Protein AF-A0A8K0N652-F1 (afdb_monomer)

Mean predicted aligned error: 14.89 Å

Nearest PDB structures (foldseek):
  7bpu-assembly2_B  TM=5.240E-01  e=3.443E-02  Methanocaldococcus jannaschii DSM 2661

Foldseek 3Di:
DVVVVVVVVVVVVVVVVLVCLLLVCVVCPVVLCVLVVVLCVVDPDPVVPDPVSVVVSCLRNLLSSLVSSLVSLVVCLVCLVLCLVLPCPHCSVVVVDDSVNSVVSNVVSVVSNVVSCVVVVPPDPVNCPPPVVVPPPDPDDDDPDPPCPPDPVSVVVVVVVVVVVVLVVVLCVLCVCLSSQVSCVVVVNDDPCVPPPVVVSVVVSVVSVVLVVLVVVADPVDPVSVVVSVCVVCVVVDDDPVRVVVVVVLVVVQDADDVVVCVVVVNPDGGDPSHDDPPPPPPPD

Secondary structure (DSSP, 8-state):
-HHHHHHHHHHHHHHHHHHHHHH-GGGTHHHHHHHHHHHTTT--SGGG--HHHHHHHHHHHHHHHHHHHHHHHHHHHH-HHHHHHH-TTSTTTTTSS-HHHHHHHHHHHHHHHHHHHHHHT---TTT-TTTTTTGGG-TTS--S-------HHHHHHHHHHHHHHHHHHHHHHHHTTSTTHHHHHHTT---HHHHH-HHHHHHHHHHHHHHHHHHHT--TT-HHHHHHHHHHHHGGGS--HHHHHHHHHHHHH-PPPPHHHHHHTTT---S-TT---TTSS----

Structure (mmCIF, N/CA/C/O backbone):
data_AF-A0A8K0N652-F1
#
_entry.id   AF-A0A8K0N652-F1
#
loop_
_atom_site.group_PDB
_atom_site.id
_atom_site.type_symbol
_atom_site.label_atom_id
_atom_site.label_alt_id
_atom_site.label_comp_id
_atom_site.label_asym_id
_atom_site.label_entity_id
_atom_site.label_seq_id
_atom_site.pdbx_PDB_ins_code
_atom_site.Cartn_x
_atom_site.Cartn_y
_atom_site.Cartn_z
_atom_site.occupancy
_atom_site.B_iso_or_equiv
_atom_site.auth_seq_id
_atom_site.auth_comp_id
_atom_site.auth_asym_id
_atom_site.auth_atom_id
_atom_site.pdbx_PDB_model_num
ATOM 1 N N . MET A 1 1 ? 10.035 9.246 44.665 1.00 53.53 1 MET A N 1
ATOM 2 C CA . MET A 1 1 ? 10.242 9.833 43.320 1.00 53.53 1 MET A CA 1
ATOM 3 C C . MET A 1 1 ? 10.461 8.771 42.237 1.00 53.53 1 MET A C 1
ATOM 5 O O . MET A 1 1 ? 9.805 8.882 41.214 1.00 53.53 1 MET A O 1
ATOM 9 N N . ALA A 1 2 ? 11.245 7.704 42.468 1.00 54.53 2 ALA A N 1
ATOM 10 C CA . ALA A 1 2 ? 11.450 6.620 41.485 1.00 54.53 2 ALA A CA 1
ATOM 11 C C . ALA A 1 2 ? 10.152 5.919 41.001 1.00 54.53 2 ALA A C 1
ATOM 13 O O . ALA A 1 2 ? 9.966 5.701 39.809 1.00 54.53 2 ALA A O 1
ATOM 14 N N . ASN A 1 3 ? 9.196 5.674 41.906 1.00 60.44 3 ASN A N 1
ATOM 15 C CA . ASN A 1 3 ? 7.945 4.967 41.583 1.00 60.44 3 ASN A CA 1
ATOM 16 C C . ASN A 1 3 ? 6.953 5.801 40.729 1.00 60.44 3 ASN A C 1
ATOM 18 O O . ASN A 1 3 ? 6.110 5.261 40.022 1.00 60.44 3 ASN A O 1
ATOM 22 N N . GLN A 1 4 ? 7.057 7.139 40.764 1.00 63.66 4 GLN A N 1
ATOM 23 C CA . GLN A 1 4 ? 6.248 8.031 39.914 1.00 63.66 4 GLN A CA 1
ATOM 24 C C . GLN A 1 4 ? 6.851 8.188 38.513 1.00 63.66 4 GLN A C 1
ATOM 26 O O . GLN A 1 4 ? 6.110 8.248 37.533 1.00 63.66 4 GLN A O 1
ATOM 31 N N . SER A 1 5 ? 8.185 8.218 38.403 1.00 64.88 5 SER A N 1
ATOM 32 C CA . SER A 1 5 ? 8.863 8.245 37.103 1.00 64.88 5 SER A CA 1
ATOM 33 C C . SER A 1 5 ? 8.647 6.953 36.317 1.00 64.88 5 SER A C 1
ATOM 35 O O . SER A 1 5 ? 8.402 7.022 35.117 1.00 64.88 5 SER A O 1
ATOM 37 N N . GLU A 1 6 ? 8.658 5.788 36.972 1.00 71.25 6 GLU A N 1
ATOM 38 C CA . GLU A 1 6 ? 8.380 4.502 36.311 1.00 71.25 6 GLU A CA 1
ATOM 39 C C . GLU A 1 6 ? 6.951 4.438 35.748 1.00 71.25 6 GLU A C 1
ATOM 41 O O . GLU A 1 6 ? 6.751 4.022 34.605 1.00 71.25 6 GLU A O 1
ATOM 46 N N . GLY A 1 7 ? 5.964 4.955 36.490 1.00 85.31 7 GLY A N 1
ATOM 47 C CA . GLY A 1 7 ? 4.584 5.077 36.010 1.00 85.31 7 GLY A CA 1
ATOM 48 C C . GLY A 1 7 ? 4.431 6.027 34.815 1.00 85.31 7 GLY A C 1
ATOM 49 O O . GLY A 1 7 ? 3.680 5.731 33.881 1.00 85.31 7 GLY A O 1
ATOM 50 N N . LEU A 1 8 ? 5.171 7.142 34.798 1.00 87.50 8 LEU A N 1
ATOM 51 C CA . LEU A 1 8 ? 5.167 8.091 33.680 1.00 87.50 8 LEU A CA 1
ATOM 52 C C . LEU A 1 8 ? 5.765 7.473 32.409 1.00 87.50 8 LEU A C 1
ATOM 54 O O . LEU A 1 8 ? 5.153 7.558 31.343 1.00 87.50 8 LEU A O 1
ATOM 58 N N . TRP A 1 9 ? 6.929 6.825 32.509 1.00 90.00 9 TRP A N 1
ATOM 59 C CA . TRP A 1 9 ? 7.579 6.188 31.360 1.00 90.00 9 TRP A CA 1
ATOM 60 C C . TRP A 1 9 ? 6.726 5.068 30.767 1.00 90.00 9 TRP A C 1
ATOM 62 O O . TRP A 1 9 ? 6.598 4.983 29.545 1.00 90.00 9 TRP A O 1
ATOM 72 N N . ALA A 1 10 ? 6.071 4.268 31.610 1.00 89.81 10 ALA A N 1
ATOM 73 C CA . ALA A 1 10 ? 5.133 3.245 31.157 1.00 89.81 10 ALA A CA 1
ATOM 74 C C . ALA A 1 10 ? 3.935 3.852 30.401 1.00 89.81 10 ALA A C 1
ATOM 76 O O . ALA A 1 10 ? 3.538 3.348 29.346 1.00 89.81 10 ALA A O 1
ATOM 77 N N . ALA A 1 11 ? 3.383 4.966 30.892 1.00 88.44 11 ALA A N 1
ATOM 78 C CA . ALA A 1 11 ? 2.287 5.665 30.224 1.00 88.44 11 ALA A CA 1
ATOM 79 C C . ALA A 1 11 ? 2.710 6.248 28.865 1.00 88.44 11 ALA A C 1
ATOM 81 O O . ALA A 1 11 ? 1.983 6.101 27.878 1.00 88.44 11 ALA A O 1
ATOM 82 N N . VAL A 1 12 ? 3.897 6.860 28.790 1.00 90.94 12 VAL A N 1
ATOM 83 C CA . VAL A 1 12 ? 4.462 7.397 27.542 1.00 90.94 12 VAL A CA 1
ATOM 84 C C . VAL A 1 12 ? 4.715 6.274 26.538 1.00 90.94 12 VAL A C 1
ATOM 86 O O . VAL A 1 12 ? 4.258 6.368 25.400 1.00 90.94 12 VAL A O 1
ATOM 89 N N . ALA A 1 13 ? 5.362 5.184 26.955 1.00 92.81 13 ALA A N 1
ATOM 90 C CA . ALA A 1 13 ? 5.632 4.032 26.097 1.00 92.81 13 ALA A CA 1
ATOM 91 C C . ALA A 1 13 ? 4.341 3.442 25.511 1.00 92.81 13 ALA A C 1
ATOM 93 O O . ALA A 1 13 ? 4.272 3.187 24.310 1.00 92.81 13 ALA A O 1
ATOM 94 N N . LYS A 1 14 ? 3.280 3.319 26.320 1.00 92.75 14 LYS A N 1
ATOM 95 C CA . LYS A 1 14 ? 1.966 2.853 25.851 1.00 92.75 14 LYS A CA 1
ATOM 96 C C . LYS A 1 14 ? 1.359 3.782 24.795 1.00 92.75 14 LYS A C 1
ATOM 98 O O . LYS A 1 14 ? 0.792 3.311 23.812 1.00 92.75 14 LYS A O 1
ATOM 103 N N . LYS A 1 15 ? 1.469 5.103 24.972 1.00 92.19 15 LYS A N 1
ATOM 104 C CA . LYS A 1 15 ? 0.971 6.080 23.986 1.00 92.19 15 LYS A CA 1
ATOM 105 C C . LYS A 1 15 ? 1.785 6.059 22.692 1.00 92.19 15 LYS A C 1
ATOM 107 O O . LYS A 1 15 ? 1.195 6.162 21.619 1.00 92.19 15 LYS A O 1
ATOM 112 N N . LEU A 1 16 ? 3.103 5.884 22.784 1.00 93.81 16 LEU A N 1
ATOM 113 C CA . LEU A 1 16 ? 3.979 5.738 21.620 1.00 93.81 16 LEU A CA 1
ATOM 114 C C . LEU A 1 16 ? 3.694 4.447 20.849 1.00 93.81 16 LEU A C 1
ATOM 116 O O . LEU A 1 16 ? 3.617 4.488 19.625 1.00 93.81 16 LEU A O 1
ATOM 120 N N . ASP A 1 17 ? 3.465 3.331 21.540 1.00 95.06 17 ASP A N 1
ATOM 121 C CA . ASP A 1 17 ? 3.058 2.071 20.910 1.00 95.06 17 ASP A CA 1
ATOM 122 C C . ASP A 1 17 ? 1.702 2.200 20.199 1.00 95.06 17 ASP A C 1
ATOM 124 O O . ASP A 1 17 ? 1.555 1.803 19.040 1.00 95.06 17 ASP A O 1
ATOM 128 N N . ALA A 1 18 ? 0.719 2.833 20.846 1.00 94.50 18 ALA A N 1
ATOM 129 C CA . ALA A 1 18 ? -0.560 3.120 20.208 1.00 94.50 18 ALA A CA 1
ATOM 130 C C . ALA A 1 18 ? -0.370 4.004 18.963 1.00 94.50 18 ALA A C 1
ATOM 132 O O . ALA A 1 18 ? -0.910 3.702 17.903 1.00 94.50 18 ALA A O 1
ATOM 133 N N . PHE A 1 19 ? 0.467 5.042 19.025 1.00 96.06 19 PHE A N 1
ATOM 134 C CA . PHE A 1 19 ? 0.772 5.872 17.857 1.00 96.06 19 PHE A CA 1
ATOM 135 C C . PHE A 1 19 ? 1.511 5.103 16.746 1.00 96.06 19 PHE A C 1
ATOM 137 O O . PHE A 1 19 ? 1.226 5.282 15.559 1.00 96.06 19 PHE A O 1
ATOM 144 N N . TYR A 1 20 ? 2.417 4.193 17.102 1.00 95.44 20 TYR A N 1
ATOM 145 C CA . TYR A 1 20 ? 3.085 3.298 16.159 1.00 95.44 20 TYR A CA 1
ATOM 146 C C . TYR A 1 20 ? 2.072 2.397 15.437 1.00 95.44 20 TYR A C 1
ATOM 148 O O . TYR A 1 20 ? 2.092 2.284 14.211 1.00 95.44 20 TYR A O 1
ATOM 156 N N . ARG A 1 21 ? 1.115 1.810 16.166 1.00 94.81 21 ARG A N 1
ATOM 157 C CA . ARG A 1 21 ? 0.029 1.016 15.567 1.00 94.81 21 ARG A CA 1
ATOM 158 C C . ARG A 1 21 ? -0.899 1.867 14.701 1.00 94.81 21 ARG A C 1
ATOM 160 O O . ARG A 1 21 ? -1.275 1.423 13.617 1.00 94.81 21 ARG A O 1
ATOM 167 N N . PHE A 1 22 ? -1.220 3.085 15.139 1.00 95.25 22 PHE A N 1
ATOM 168 C CA . PHE A 1 22 ? -2.034 4.042 14.385 1.00 95.25 22 PHE A CA 1
ATOM 169 C C . PHE A 1 22 ? -1.382 4.422 13.051 1.00 95.25 22 PHE A C 1
ATOM 171 O O . PHE A 1 22 ? -2.051 4.412 12.022 1.00 95.25 22 PHE A O 1
ATOM 178 N N . SER A 1 23 ? -0.080 4.720 13.058 1.00 92.88 23 SER A N 1
ATOM 179 C CA . SER A 1 23 ? 0.668 5.181 11.879 1.00 92.88 23 SER A CA 1
ATOM 180 C C . SER A 1 23 ? 0.985 4.079 10.863 1.00 92.88 23 SER A C 1
ATOM 182 O O . SER A 1 23 ? 1.404 4.394 9.750 1.00 92.88 23 SER A O 1
ATOM 184 N N . ARG A 1 24 ? 0.769 2.800 11.216 1.00 90.06 24 ARG A N 1
ATOM 185 C CA . ARG A 1 24 ? 0.968 1.621 10.350 1.00 90.06 24 ARG A CA 1
ATOM 186 C C . ARG A 1 24 ? 2.285 1.694 9.551 1.00 90.06 24 ARG A C 1
ATOM 188 O O . AR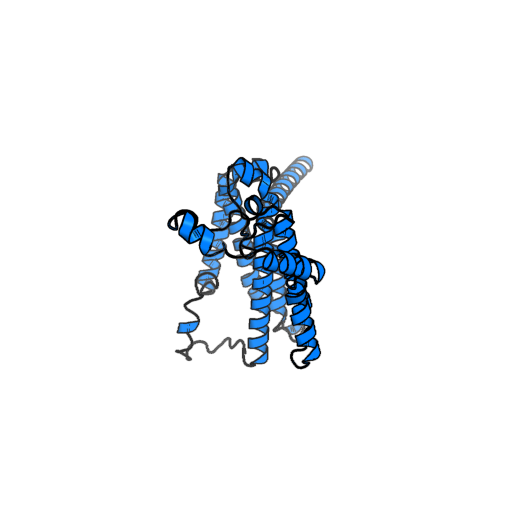G A 1 24 ? 2.260 1.609 8.332 1.00 90.06 24 ARG A O 1
ATOM 195 N N . PRO A 1 25 ? 3.461 1.800 10.188 1.00 88.25 25 PRO A N 1
ATOM 196 C CA . PRO A 1 25 ? 4.712 2.159 9.511 1.00 88.25 25 PRO A CA 1
ATOM 197 C C . PRO A 1 25 ? 5.100 1.241 8.345 1.00 88.25 25 PRO A C 1
ATOM 199 O O . PRO A 1 25 ? 5.727 1.697 7.394 1.00 88.25 25 PRO A O 1
ATOM 202 N N . HIS A 1 26 ? 4.672 -0.024 8.352 1.00 83.06 26 HIS A N 1
ATOM 203 C CA . HIS A 1 26 ? 4.856 -0.941 7.224 1.00 83.06 26 HIS A CA 1
ATOM 204 C C . HIS A 1 26 ? 4.314 -0.402 5.885 1.00 83.06 26 HIS A C 1
ATOM 206 O O . HIS A 1 26 ? 4.837 -0.776 4.837 1.00 83.06 26 HIS A O 1
ATOM 212 N N . THR A 1 27 ? 3.328 0.503 5.897 1.00 81.88 27 THR A N 1
ATOM 213 C CA . THR A 1 27 ? 2.774 1.132 4.687 1.00 81.88 27 THR A CA 1
ATOM 214 C C . THR A 1 27 ? 3.665 2.238 4.113 1.00 81.88 27 THR A C 1
ATOM 216 O O . THR A 1 27 ? 3.543 2.543 2.930 1.00 81.88 27 THR A O 1
ATOM 219 N N . VAL A 1 28 ? 4.591 2.809 4.896 1.00 82.69 28 VAL A N 1
ATOM 220 C CA . VAL A 1 28 ? 5.485 3.905 4.463 1.00 82.69 28 VAL A CA 1
ATOM 221 C C . VAL A 1 28 ? 6.940 3.475 4.253 1.00 82.69 28 VAL A C 1
ATOM 223 O O . VAL A 1 28 ? 7.709 4.219 3.648 1.00 82.69 28 VAL A O 1
ATOM 226 N N . ILE A 1 29 ? 7.328 2.262 4.672 1.00 80.44 29 ILE A N 1
ATOM 227 C CA . ILE A 1 29 ? 8.703 1.741 4.513 1.00 80.44 29 ILE A CA 1
ATOM 228 C C . ILE A 1 29 ? 9.188 1.858 3.062 1.00 80.44 29 ILE A C 1
ATOM 230 O O . ILE A 1 29 ? 10.290 2.348 2.823 1.00 80.44 29 ILE A O 1
ATOM 234 N N . GLY A 1 30 ? 8.363 1.460 2.086 1.00 72.75 30 GLY A N 1
ATOM 235 C CA . GLY A 1 30 ? 8.727 1.538 0.667 1.00 72.75 30 GLY A CA 1
ATOM 236 C C . GLY A 1 30 ? 9.002 2.971 0.203 1.00 72.75 30 GLY A C 1
ATOM 237 O O . GLY A 1 30 ? 9.957 3.210 -0.533 1.00 72.75 30 GLY A O 1
ATOM 238 N N . THR A 1 31 ? 8.214 3.932 0.687 1.00 76.81 31 THR A N 1
ATOM 239 C CA . THR A 1 31 ? 8.398 5.358 0.400 1.00 76.81 31 THR A CA 1
ATOM 240 C C . THR A 1 31 ? 9.680 5.893 1.033 1.00 76.81 31 THR A C 1
ATOM 242 O O . THR A 1 31 ? 10.439 6.578 0.356 1.00 76.81 31 THR A O 1
ATOM 245 N N . ILE A 1 32 ? 9.969 5.543 2.291 1.00 81.19 32 ILE A N 1
ATOM 246 C CA . ILE A 1 32 ? 11.203 5.957 2.981 1.00 81.19 32 ILE A CA 1
ATOM 247 C C . ILE A 1 32 ? 12.431 5.415 2.246 1.00 81.19 32 ILE A C 1
ATOM 249 O O . ILE A 1 32 ? 13.332 6.184 1.919 1.00 81.19 32 ILE A O 1
ATOM 253 N N . ILE A 1 33 ? 12.444 4.117 1.926 1.00 77.00 33 ILE A N 1
ATOM 254 C CA . ILE A 1 33 ? 13.534 3.490 1.163 1.00 77.00 33 ILE A CA 1
ATOM 255 C C . ILE A 1 33 ? 13.678 4.162 -0.204 1.00 77.00 33 ILE A C 1
ATOM 257 O O . ILE A 1 33 ? 14.794 4.453 -0.622 1.00 77.00 33 ILE A O 1
ATOM 261 N N . GLY A 1 34 ? 12.567 4.445 -0.888 1.00 71.31 34 GLY A N 1
ATOM 262 C CA . GLY A 1 34 ? 12.571 5.125 -2.180 1.00 71.31 34 GLY A CA 1
ATOM 263 C C . GLY A 1 34 ? 13.171 6.529 -2.109 1.00 71.31 34 GLY A C 1
ATOM 264 O O . GLY A 1 34 ? 14.057 6.847 -2.897 1.00 71.31 34 GLY A O 1
ATOM 265 N N . ILE A 1 35 ? 12.741 7.348 -1.147 1.00 76.00 35 ILE A N 1
ATOM 266 C CA . ILE A 1 35 ? 13.247 8.715 -0.957 1.00 76.00 35 ILE A CA 1
ATOM 267 C C . ILE A 1 35 ? 14.739 8.696 -0.621 1.00 76.00 35 ILE A C 1
ATOM 269 O O . ILE A 1 35 ? 15.504 9.409 -1.263 1.00 76.00 35 ILE A O 1
ATOM 273 N N . VAL A 1 36 ? 15.162 7.852 0.326 1.00 80.12 36 VAL A N 1
ATOM 274 C CA . VAL A 1 36 ? 16.580 7.711 0.702 1.00 80.12 36 VAL A CA 1
ATOM 275 C C . VAL A 1 36 ? 17.406 7.189 -0.476 1.00 80.12 36 VAL A C 1
ATOM 277 O O . VAL A 1 36 ? 18.495 7.680 -0.743 1.00 80.12 36 VAL A O 1
ATOM 280 N N . SER A 1 37 ? 16.892 6.221 -1.234 1.00 75.38 37 SER A N 1
ATOM 281 C CA . SER A 1 37 ? 17.597 5.690 -2.402 1.00 75.38 37 SER A CA 1
ATOM 282 C C . SER A 1 37 ? 17.769 6.744 -3.495 1.00 75.38 37 SER A C 1
ATOM 284 O O . SER A 1 37 ? 18.839 6.818 -4.095 1.00 75.38 37 SER A O 1
ATOM 286 N N . VAL A 1 38 ? 16.741 7.552 -3.764 1.00 74.00 38 VAL A N 1
ATOM 287 C CA . VAL A 1 38 ? 16.797 8.621 -4.771 1.00 74.00 38 VAL A CA 1
ATOM 288 C C . VAL A 1 38 ? 17.682 9.772 -4.301 1.00 74.00 38 VAL A C 1
ATOM 290 O O . VAL A 1 38 ? 18.423 10.325 -5.113 1.00 74.00 38 VAL A O 1
ATOM 293 N N . SER A 1 39 ? 17.667 10.111 -3.008 1.00 77.06 39 SER A N 1
ATOM 294 C CA . SER A 1 39 ? 18.516 11.179 -2.468 1.00 77.06 39 SER A CA 1
ATOM 295 C C . SER A 1 39 ? 20.003 10.858 -2.581 1.00 77.06 39 SER A C 1
ATOM 297 O O . SER A 1 39 ? 20.805 11.778 -2.678 1.00 77.06 39 SER A O 1
ATOM 299 N N . LEU A 1 40 ? 20.376 9.576 -2.623 1.00 80.44 40 LEU A N 1
ATOM 300 C CA . LEU A 1 40 ? 21.763 9.139 -2.792 1.00 80.44 40 LEU A CA 1
ATOM 301 C C . LEU A 1 40 ? 22.270 9.214 -4.244 1.00 80.44 40 LEU A C 1
ATOM 303 O O . LEU A 1 40 ? 23.477 9.190 -4.451 1.00 80.44 40 LEU A O 1
ATOM 307 N N . LEU A 1 41 ? 21.399 9.333 -5.254 1.00 74.69 41 LEU A N 1
ATOM 308 C CA . LEU A 1 41 ? 21.812 9.394 -6.668 1.00 74.69 41 LEU A CA 1
ATOM 309 C C . LEU A 1 41 ? 22.782 10.541 -7.022 1.00 74.69 41 LEU A C 1
ATOM 311 O O . LEU A 1 41 ? 23.688 10.300 -7.820 1.00 74.69 41 LEU A O 1
ATOM 315 N N . PRO A 1 42 ? 22.615 11.779 -6.511 1.00 76.50 42 PRO A N 1
ATOM 316 C CA . PRO A 1 42 ? 23.558 12.864 -6.779 1.00 76.50 42 PRO A CA 1
ATOM 317 C C . PRO A 1 42 ? 24.844 12.810 -5.937 1.00 76.50 42 PRO A C 1
ATOM 319 O O . PRO A 1 42 ? 25.737 13.607 -6.208 1.00 76.50 42 PRO A O 1
ATOM 322 N N . VAL A 1 43 ? 24.949 11.923 -4.938 1.00 80.62 43 VAL A N 1
ATOM 323 C CA . VAL A 1 43 ? 26.115 11.832 -4.040 1.00 80.62 43 VAL A CA 1
ATOM 324 C C . VAL A 1 43 ? 27.297 11.221 -4.793 1.00 80.62 43 VAL A C 1
ATOM 326 O O . VAL A 1 43 ? 27.228 10.084 -5.257 1.00 80.62 43 VAL A O 1
ATOM 329 N N . GLN A 1 44 ? 28.389 11.971 -4.911 1.00 83.62 44 GLN A N 1
ATOM 330 C CA . GLN A 1 44 ? 29.625 11.551 -5.581 1.00 83.62 44 GLN A CA 1
ATOM 331 C C . GLN A 1 44 ? 30.758 11.302 -4.585 1.00 83.62 44 GLN A C 1
ATOM 333 O O . GLN A 1 44 ? 31.657 10.505 -4.852 1.00 83.62 44 GLN A O 1
ATOM 338 N N . SER A 1 45 ? 30.720 11.963 -3.429 1.00 91.50 45 SER A N 1
ATOM 339 C CA . SER A 1 45 ? 31.732 11.852 -2.385 1.00 91.50 45 SER A CA 1
ATOM 340 C C . SER A 1 45 ? 31.128 11.991 -0.988 1.00 91.50 45 SER A C 1
ATOM 342 O O . SER A 1 45 ? 30.003 12.453 -0.811 1.00 91.50 45 SER A O 1
ATOM 344 N N . ILE A 1 46 ? 31.904 11.638 0.039 1.00 92.19 46 ILE A N 1
ATOM 345 C CA . ILE A 1 46 ? 31.482 11.798 1.440 1.00 92.19 46 ILE A CA 1
ATOM 346 C C . ILE A 1 46 ? 31.259 13.282 1.796 1.00 92.19 46 ILE A C 1
ATOM 348 O O . ILE A 1 46 ? 30.437 13.585 2.656 1.00 92.19 46 ILE A O 1
ATOM 352 N N . ALA A 1 47 ? 31.934 14.212 1.111 1.00 90.06 47 ALA A N 1
ATOM 353 C CA . ALA A 1 47 ? 31.773 15.648 1.342 1.00 90.06 47 ALA A CA 1
ATOM 354 C C . ALA A 1 47 ? 30.373 16.171 0.962 1.00 90.06 47 ALA A C 1
ATOM 356 O O . ALA A 1 47 ? 29.961 17.221 1.455 1.00 90.06 47 ALA A O 1
ATOM 357 N N . ASP A 1 48 ? 29.619 15.427 0.145 1.00 83.44 48 ASP A N 1
ATOM 358 C CA . ASP A 1 48 ? 28.258 15.798 -0.255 1.00 83.44 48 ASP A CA 1
ATOM 359 C C . ASP A 1 48 ? 27.235 15.592 0.880 1.00 83.44 48 ASP A C 1
ATOM 361 O O . ASP A 1 48 ? 26.131 16.138 0.819 1.00 83.44 48 ASP A O 1
ATOM 365 N N . PHE A 1 49 ? 27.596 14.867 1.952 1.00 91.75 49 PHE A N 1
ATOM 366 C CA . PHE A 1 49 ? 26.793 14.733 3.177 1.00 91.75 49 PHE A CA 1
ATOM 367 C C . PHE A 1 49 ? 26.874 15.991 4.050 1.00 91.75 49 PHE A C 1
ATOM 369 O O . PHE A 1 49 ? 27.334 15.978 5.192 1.00 91.75 49 PHE A O 1
ATOM 376 N N . SER A 1 50 ? 26.405 17.103 3.500 1.00 88.94 50 SER A N 1
ATOM 377 C CA . SER A 1 50 ? 26.358 18.399 4.165 1.00 88.94 50 SER A CA 1
ATOM 378 C C . SER A 1 50 ? 25.037 18.607 4.926 1.00 88.94 50 SER A C 1
ATOM 380 O O . SER A 1 50 ? 24.043 17.910 4.687 1.00 88.94 50 SER A O 1
ATOM 382 N N . PRO A 1 51 ? 24.949 19.618 5.809 1.00 91.94 51 PRO A N 1
ATOM 383 C CA . PRO A 1 51 ? 23.681 19.991 6.434 1.00 91.94 51 PRO A CA 1
ATOM 384 C C . PRO A 1 51 ? 22.567 20.299 5.421 1.00 91.94 51 PRO A C 1
ATOM 386 O O . PRO A 1 51 ? 21.396 20.043 5.699 1.00 91.94 51 PRO A O 1
ATOM 389 N N . THR A 1 52 ? 22.905 20.804 4.228 1.00 80.56 52 THR A N 1
ATOM 390 C CA . THR A 1 52 ? 21.917 21.088 3.177 1.00 80.56 52 THR A CA 1
ATOM 391 C C . THR A 1 52 ? 21.376 19.812 2.537 1.00 80.56 52 THR A C 1
ATOM 393 O O . THR A 1 52 ? 20.176 19.755 2.264 1.00 80.56 52 THR A O 1
ATOM 396 N N . TYR A 1 53 ? 22.203 18.769 2.383 1.00 85.19 53 TYR A N 1
ATOM 397 C CA . TYR A 1 53 ? 21.751 17.437 1.971 1.00 85.19 53 TYR A CA 1
ATOM 398 C C . TYR A 1 53 ? 20.721 16.876 2.956 1.00 85.19 53 TYR A C 1
ATOM 400 O O . TYR A 1 53 ? 19.604 16.539 2.558 1.00 85.19 53 TYR A O 1
ATOM 408 N N . PHE A 1 54 ? 21.054 16.834 4.251 1.00 87.00 54 PHE A N 1
ATOM 409 C CA . PHE A 1 54 ? 20.147 16.298 5.271 1.00 87.00 54 PHE A CA 1
ATOM 410 C C . PHE A 1 54 ? 18.872 17.131 5.398 1.00 87.00 54 PHE A C 1
ATOM 412 O O . PHE A 1 54 ? 17.787 16.572 5.543 1.00 87.00 54 PHE A O 1
ATOM 419 N N . MET A 1 55 ? 18.970 18.455 5.266 1.00 82.12 55 MET A N 1
ATOM 420 C CA . MET A 1 55 ? 17.803 19.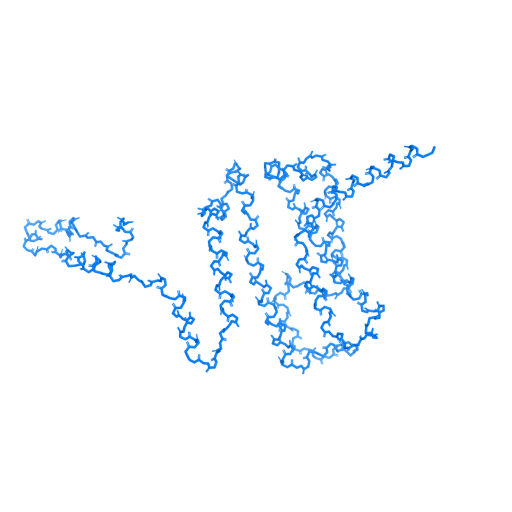331 5.218 1.00 82.12 55 MET A CA 1
ATOM 421 C C . MET A 1 55 ? 16.910 19.014 4.010 1.00 82.12 55 MET A C 1
ATOM 423 O O . MET A 1 55 ? 15.693 18.942 4.152 1.00 82.12 55 MET A O 1
ATOM 427 N N . GLY A 1 56 ? 17.491 18.789 2.829 1.00 76.69 56 GLY A N 1
ATOM 428 C CA . GLY A 1 56 ? 16.758 18.357 1.635 1.00 76.69 56 GLY A CA 1
ATOM 429 C C . GLY A 1 56 ? 16.079 16.997 1.820 1.00 76.69 56 GLY A C 1
ATOM 430 O O . GLY A 1 56 ? 14.904 16.845 1.490 1.00 76.69 56 GLY A O 1
ATOM 431 N N . LEU A 1 57 ? 16.783 16.033 2.417 1.00 80.50 57 LEU A N 1
ATOM 432 C CA . LEU A 1 57 ? 16.242 14.710 2.725 1.00 80.50 57 LEU A CA 1
ATOM 433 C C . LEU A 1 57 ? 15.073 14.788 3.720 1.00 80.50 57 LEU A C 1
ATOM 435 O O . LEU A 1 57 ? 14.028 14.182 3.487 1.00 80.50 57 LEU A O 1
ATOM 439 N N . LEU A 1 58 ? 15.205 15.572 4.793 1.00 83.81 58 LEU A N 1
ATOM 440 C CA . LEU A 1 58 ? 14.129 15.791 5.765 1.00 83.81 58 LEU A CA 1
ATOM 441 C C . LEU A 1 58 ? 12.917 16.477 5.128 1.00 83.81 58 LEU A C 1
ATOM 443 O O . LEU A 1 58 ? 11.787 16.063 5.384 1.00 83.81 58 LEU A O 1
ATOM 447 N N . LYS A 1 59 ? 13.138 17.460 4.245 1.00 77.81 59 LYS A N 1
ATOM 448 C CA . LYS A 1 59 ? 12.070 18.133 3.485 1.00 77.81 59 LYS A CA 1
ATOM 449 C C . LYS A 1 59 ? 11.271 17.181 2.594 1.00 77.81 59 LYS A C 1
ATOM 451 O O . LYS A 1 59 ? 10.111 17.462 2.331 1.00 77.81 59 LYS A O 1
ATOM 456 N N . ALA A 1 60 ? 11.854 16.065 2.154 1.00 77.12 60 ALA A N 1
ATOM 457 C CA . ALA A 1 60 ? 11.133 15.024 1.422 1.00 77.12 60 ALA A CA 1
ATOM 458 C C . ALA A 1 60 ? 10.492 13.981 2.358 1.00 77.12 60 ALA A C 1
ATOM 460 O O . ALA A 1 60 ? 9.343 13.589 2.159 1.00 77.12 60 ALA A O 1
ATOM 461 N N . LEU A 1 61 ? 11.214 13.530 3.391 1.00 82.38 61 LEU A N 1
ATOM 462 C CA . LEU A 1 61 ? 10.765 12.459 4.288 1.00 82.38 61 LEU A CA 1
ATOM 463 C C . LEU A 1 61 ? 9.615 12.879 5.206 1.00 82.38 61 LEU A C 1
ATOM 465 O O . LEU A 1 61 ? 8.662 12.118 5.362 1.00 82.38 61 LEU A O 1
ATOM 469 N N . VAL A 1 62 ? 9.691 14.064 5.815 1.00 88.00 62 VAL A N 1
ATOM 470 C CA . VAL A 1 62 ? 8.687 14.542 6.779 1.00 88.00 62 VAL A CA 1
ATOM 471 C C . VAL A 1 62 ? 7.286 14.608 6.159 1.00 88.00 62 VAL A C 1
ATOM 473 O O . VAL A 1 62 ? 6.396 13.930 6.679 1.00 88.00 62 VAL A O 1
ATOM 476 N N . PRO A 1 63 ? 7.053 15.320 5.037 1.00 82.25 63 PRO A N 1
ATOM 477 C CA . PRO A 1 63 ? 5.729 15.346 4.422 1.00 82.25 63 PRO A CA 1
ATOM 478 C C . PRO A 1 63 ? 5.301 13.972 3.900 1.00 82.25 63 PRO A C 1
ATOM 480 O O . PRO A 1 63 ? 4.125 13.646 3.996 1.00 82.25 63 PRO A O 1
ATOM 483 N N . ALA A 1 64 ? 6.219 13.122 3.425 1.00 80.62 64 ALA A N 1
ATOM 484 C CA . ALA A 1 64 ? 5.873 11.767 2.989 1.00 80.62 64 ALA A CA 1
ATOM 485 C C . ALA A 1 64 ? 5.365 10.880 4.143 1.00 80.62 64 ALA A C 1
ATOM 487 O O . ALA A 1 64 ? 4.376 10.159 3.990 1.00 80.62 64 ALA A O 1
ATOM 488 N N . VAL A 1 65 ? 6.003 10.949 5.315 1.00 88.69 65 VAL A N 1
ATOM 489 C CA . VAL A 1 65 ? 5.562 10.230 6.520 1.00 88.69 65 VAL A CA 1
ATOM 490 C C . VAL A 1 65 ? 4.254 10.811 7.056 1.00 88.69 65 VAL A C 1
ATOM 492 O O . VAL A 1 65 ? 3.340 10.051 7.378 1.00 88.69 65 VAL A O 1
ATOM 495 N N . CYS A 1 66 ? 4.117 12.139 7.095 1.00 88.94 66 CYS A N 1
ATOM 496 C CA . CYS A 1 66 ? 2.868 12.794 7.485 1.00 88.94 66 CYS A CA 1
ATOM 497 C C . CYS A 1 66 ? 1.722 12.455 6.528 1.00 88.94 66 CYS A C 1
ATOM 499 O O . CYS A 1 66 ? 0.625 12.159 6.988 1.00 88.94 66 CYS A O 1
ATOM 501 N N . MET A 1 67 ? 1.972 12.390 5.220 1.00 86.75 67 MET A N 1
ATOM 502 C CA . MET A 1 67 ? 0.971 11.970 4.241 1.00 86.75 67 MET A CA 1
ATOM 503 C C . MET A 1 67 ? 0.509 10.533 4.497 1.00 86.75 67 MET A C 1
ATOM 505 O O . MET A 1 67 ? -0.686 10.255 4.452 1.00 86.75 67 MET A O 1
ATOM 509 N N . ASN A 1 68 ? 1.424 9.621 4.844 1.00 86.69 68 ASN A N 1
ATOM 510 C CA . ASN A 1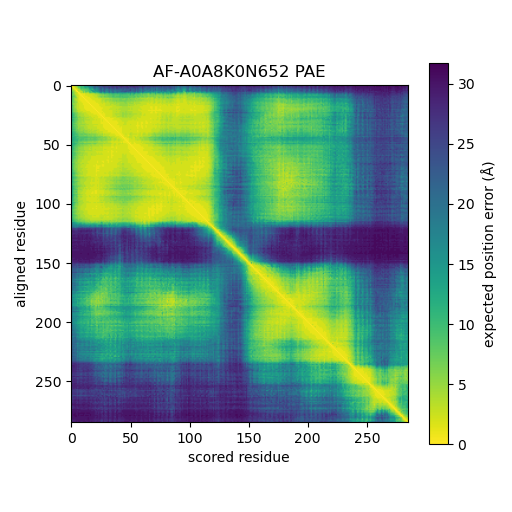 68 ? 1.035 8.273 5.251 1.00 86.69 68 ASN A CA 1
ATOM 511 C C . ASN A 1 68 ? 0.139 8.295 6.496 1.00 86.69 68 ASN A C 1
ATOM 513 O O . ASN A 1 68 ? -0.920 7.679 6.474 1.00 86.69 68 ASN A O 1
ATOM 517 N N . ILE A 1 69 ? 0.531 9.025 7.549 1.00 91.62 69 ILE A N 1
ATOM 518 C CA . ILE A 1 69 ? -0.259 9.158 8.788 1.00 91.62 69 ILE A CA 1
ATOM 519 C C . ILE A 1 69 ? -1.651 9.733 8.492 1.00 91.62 69 ILE A C 1
ATOM 521 O O . ILE A 1 69 ? -2.641 9.232 9.020 1.00 91.62 69 ILE A O 1
ATOM 525 N N . TYR A 1 70 ? -1.736 10.738 7.620 1.00 86.81 70 TYR A N 1
ATOM 526 C CA . TYR A 1 70 ? -2.993 11.323 7.163 1.00 86.81 70 TYR A CA 1
ATOM 527 C C . TYR A 1 70 ? -3.881 10.283 6.469 1.00 86.81 70 TYR A C 1
ATOM 529 O O . TYR A 1 70 ? -5.025 10.096 6.876 1.00 86.81 70 TYR A O 1
ATOM 537 N N . VAL A 1 71 ? -3.353 9.556 5.479 1.00 82.62 71 VAL A N 1
ATOM 538 C CA . VAL A 1 71 ? -4.116 8.556 4.712 1.00 82.62 71 VAL A CA 1
ATOM 539 C C . VAL A 1 71 ? -4.575 7.397 5.598 1.00 82.62 71 VAL A C 1
ATOM 541 O O . VAL A 1 71 ? -5.758 7.059 5.602 1.00 82.62 71 VAL A O 1
ATOM 544 N N . VAL A 1 72 ? -3.672 6.787 6.374 1.00 86.06 72 VAL A N 1
ATOM 545 C CA . VAL A 1 72 ? -4.027 5.640 7.233 1.00 86.06 72 VAL A CA 1
ATOM 546 C C . VAL A 1 72 ? -4.899 6.053 8.415 1.00 86.06 72 VAL A C 1
ATOM 548 O O . VAL A 1 72 ? -5.705 5.252 8.890 1.00 86.06 72 VAL A O 1
ATOM 551 N N . GLY A 1 73 ? -4.742 7.285 8.900 1.00 87.56 73 GLY A N 1
ATOM 552 C CA . GLY A 1 73 ? -5.556 7.847 9.966 1.00 87.56 73 GLY A CA 1
ATOM 553 C C . GLY A 1 73 ? -6.969 8.169 9.490 1.00 87.56 73 GLY A C 1
ATOM 554 O O . GLY A 1 73 ? -7.920 7.764 10.151 1.00 87.56 73 GLY A O 1
ATOM 555 N N . LEU A 1 74 ? -7.124 8.802 8.320 1.00 81.62 74 LEU A N 1
ATOM 556 C CA . LEU A 1 74 ? -8.437 9.000 7.696 1.00 81.62 74 LEU A CA 1
ATOM 557 C C . LEU A 1 74 ? -9.147 7.672 7.470 1.00 81.62 74 LEU A C 1
ATOM 559 O O . LEU A 1 74 ? -10.312 7.547 7.831 1.00 81.62 74 LEU A O 1
ATOM 563 N N . ASN A 1 75 ? -8.438 6.675 6.935 1.00 84.56 75 ASN A N 1
ATOM 564 C CA . ASN A 1 75 ? -9.011 5.350 6.729 1.00 84.56 75 ASN A CA 1
ATOM 565 C C . ASN A 1 75 ? -9.572 4.782 8.039 1.00 84.56 75 ASN A C 1
ATOM 567 O O . ASN A 1 75 ? -10.715 4.356 8.089 1.00 84.56 75 ASN A O 1
ATOM 571 N N . GLN A 1 76 ? -8.800 4.839 9.129 1.00 90.62 76 GLN A N 1
ATOM 572 C CA . GLN A 1 76 ? -9.264 4.348 10.430 1.00 90.62 76 GLN A CA 1
ATOM 573 C C . GLN A 1 76 ? -10.427 5.161 11.016 1.00 90.62 76 GLN A C 1
ATOM 575 O O . GLN A 1 76 ? -11.226 4.592 11.750 1.00 90.62 76 GLN A O 1
ATOM 580 N N . LEU A 1 77 ? -10.528 6.467 10.736 1.00 88.19 77 LEU A N 1
ATOM 581 C CA . LEU A 1 77 ? -11.641 7.300 11.210 1.00 88.19 77 LEU A CA 1
ATOM 582 C C . LEU A 1 77 ? -12.974 6.926 10.550 1.00 88.19 77 LEU A C 1
ATOM 584 O O . LEU A 1 77 ? -14.003 6.973 11.219 1.00 88.19 77 LEU A O 1
ATOM 588 N N . PHE A 1 78 ? -12.961 6.562 9.265 1.00 85.56 78 PHE A N 1
ATOM 589 C CA . PHE A 1 78 ? -14.170 6.150 8.542 1.00 85.56 78 PHE A CA 1
ATOM 590 C C . PHE A 1 78 ? -14.502 4.666 8.733 1.00 85.56 78 PHE A C 1
ATOM 592 O O . PHE A 1 78 ? -15.677 4.310 8.779 1.00 85.56 78 PHE A O 1
ATOM 599 N N . ASP A 1 79 ? -13.488 3.822 8.924 1.00 85.81 79 ASP A N 1
ATOM 600 C CA . ASP A 1 79 ? -13.647 2.368 8.983 1.00 85.81 79 ASP A CA 1
ATOM 601 C C . ASP A 1 79 ? -13.707 1.819 10.417 1.00 85.81 79 ASP A C 1
ATOM 603 O O . ASP A 1 79 ? -13.431 0.643 10.618 1.00 85.81 79 ASP A O 1
ATOM 607 N N . ILE A 1 80 ? -14.063 2.615 11.438 1.00 88.50 80 ILE A N 1
ATOM 608 C CA . ILE A 1 80 ? -14.013 2.175 12.852 1.00 88.50 80 ILE A CA 1
ATOM 609 C C . ILE A 1 80 ? -14.768 0.856 13.074 1.00 88.50 80 ILE A C 1
ATOM 611 O O . ILE A 1 80 ? -14.219 -0.075 13.661 1.00 88.50 80 ILE A O 1
ATOM 615 N N . GLU A 1 81 ? -16.014 0.750 12.602 1.00 88.12 81 GLU A N 1
ATOM 616 C CA . GLU A 1 81 ? -16.824 -0.463 12.790 1.00 88.12 81 GLU A CA 1
ATOM 617 C C . GLU A 1 81 ? -16.310 -1.655 11.962 1.00 88.12 81 GLU A C 1
ATOM 619 O O . GLU A 1 81 ? -16.404 -2.798 12.407 1.00 88.12 81 GLU A O 1
ATOM 624 N N . ILE A 1 82 ? -15.710 -1.400 10.796 1.00 82.94 82 ILE A N 1
ATOM 625 C CA . ILE A 1 82 ? -15.110 -2.432 9.936 1.00 82.94 82 ILE A CA 1
ATOM 626 C C . ILE A 1 82 ? -13.809 -2.951 10.561 1.00 82.94 82 ILE A C 1
ATOM 628 O O . ILE A 1 82 ? -13.601 -4.160 10.689 1.00 82.94 82 ILE A O 1
ATOM 632 N N . ASP A 1 83 ? -12.948 -2.047 11.024 1.00 89.19 83 ASP A N 1
ATOM 633 C CA . ASP A 1 83 ? -11.675 -2.370 11.662 1.00 89.19 83 ASP A CA 1
ATOM 634 C C . ASP A 1 83 ? -11.880 -3.051 13.029 1.00 89.19 83 ASP A C 1
ATOM 636 O O . ASP A 1 83 ? -11.010 -3.809 13.444 1.00 89.19 83 ASP A O 1
ATOM 640 N N . LYS A 1 84 ? -13.027 -2.905 13.712 1.00 91.19 84 LYS A N 1
ATOM 641 C CA . LYS A 1 84 ? -13.354 -3.752 14.883 1.00 91.19 84 LYS A CA 1
ATOM 642 C C . LYS A 1 84 ? -13.442 -5.238 14.533 1.00 91.19 84 LYS A C 1
ATOM 644 O O . LYS A 1 84 ? -13.105 -6.072 15.370 1.00 91.19 84 LYS A O 1
ATOM 649 N N . VAL A 1 85 ? -13.872 -5.567 13.316 1.00 88.94 85 VAL A N 1
ATOM 650 C CA . VAL A 1 85 ? -13.951 -6.949 12.823 1.00 88.94 85 VAL A CA 1
ATOM 651 C C . VAL A 1 85 ? -12.594 -7.391 12.273 1.00 88.94 85 VAL A C 1
ATOM 653 O O . VAL A 1 85 ? -12.052 -8.405 12.706 1.00 88.94 85 VAL A O 1
ATOM 656 N N . ASN A 1 86 ? -12.010 -6.610 11.362 1.00 86.19 86 ASN A N 1
ATOM 657 C CA . ASN A 1 86 ? -10.805 -7.014 10.626 1.00 86.19 86 ASN A CA 1
ATOM 658 C C . ASN A 1 86 ? -9.501 -6.793 11.407 1.00 86.19 86 ASN A C 1
ATOM 660 O O . ASN A 1 86 ? -8.523 -7.526 11.246 1.00 86.19 86 ASN A O 1
ATOM 664 N N . LYS A 1 87 ? -9.439 -5.733 12.218 1.00 89.88 87 LYS A N 1
ATOM 665 C CA . LYS A 1 87 ? -8.205 -5.201 12.819 1.00 89.88 87 LYS A CA 1
ATOM 666 C C . LYS A 1 87 ? -8.443 -4.695 14.259 1.00 89.88 87 LYS A C 1
ATOM 668 O O . LYS A 1 87 ? -8.058 -3.565 14.577 1.00 89.88 87 LYS A O 1
ATOM 673 N N . PRO A 1 88 ? -8.981 -5.527 15.178 1.00 92.50 88 PRO A N 1
ATOM 674 C CA . PRO A 1 88 ? -9.463 -5.086 16.496 1.00 92.50 88 PRO A CA 1
ATOM 675 C C . PRO A 1 88 ? -8.384 -4.463 17.391 1.00 92.50 88 PRO A C 1
ATOM 677 O O . PRO A 1 88 ? -8.687 -3.724 18.318 1.00 92.50 88 PRO A O 1
ATOM 680 N N . ARG A 1 89 ? -7.105 -4.744 17.115 1.00 92.00 89 ARG A N 1
ATOM 681 C CA . ARG A 1 89 ? -5.945 -4.209 17.847 1.00 92.00 89 ARG A CA 1
ATOM 682 C C . ARG A 1 89 ? -5.576 -2.762 17.496 1.00 92.00 89 ARG A C 1
ATOM 684 O O . ARG A 1 89 ? -4.599 -2.242 18.041 1.00 92.00 89 ARG A O 1
ATOM 691 N N . LEU A 1 90 ? -6.238 -2.153 16.512 1.00 93.69 90 LEU A N 1
ATOM 692 C CA . LEU A 1 90 ? -5.930 -0.786 16.104 1.00 93.69 90 LEU A CA 1
ATOM 693 C C . LEU A 1 90 ? -6.435 0.223 17.133 1.00 93.69 90 LEU A C 1
ATOM 695 O O . LEU A 1 90 ? -7.531 0.034 17.645 1.00 93.69 90 LEU A O 1
ATOM 699 N N . PRO A 1 91 ? -5.708 1.324 17.386 1.00 95.19 91 PRO A N 1
ATOM 700 C CA . PRO A 1 91 ? -6.017 2.223 18.498 1.00 95.19 91 PRO A CA 1
ATOM 701 C C . PRO A 1 91 ? -7.427 2.822 18.488 1.00 95.19 91 PRO A C 1
ATOM 703 O O . PRO A 1 91 ? -8.001 3.012 19.555 1.00 95.19 91 PRO A O 1
ATOM 706 N N . LEU A 1 92 ? -7.993 3.122 17.311 1.00 94.00 92 LEU A N 1
ATOM 707 C CA . LEU A 1 92 ? -9.369 3.628 17.204 1.00 94.00 92 LEU A CA 1
ATOM 708 C C . LEU A 1 92 ? -10.415 2.511 17.337 1.00 94.00 92 LEU A C 1
ATOM 710 O O . LEU A 1 92 ? -11.431 2.707 17.994 1.00 94.00 92 LEU A O 1
ATOM 714 N N . ALA A 1 93 ? -10.153 1.332 16.767 1.00 92.81 93 ALA A N 1
ATOM 715 C CA . ALA A 1 93 ? -11.056 0.183 16.852 1.00 92.81 93 ALA A CA 1
ATOM 716 C C . ALA A 1 93 ? -11.096 -0.427 18.267 1.00 92.81 93 ALA A C 1
ATOM 718 O O . ALA A 1 93 ? -12.163 -0.808 18.742 1.00 92.81 93 ALA A O 1
ATOM 719 N N . SER A 1 94 ? -9.950 -0.472 18.957 1.00 94.12 94 SER A N 1
ATOM 720 C CA . SER A 1 94 ? -9.816 -0.973 20.331 1.00 94.12 94 SER A CA 1
ATOM 721 C C . SER A 1 94 ? -10.310 0.013 21.394 1.00 94.12 94 SER A C 1
ATOM 723 O O . SER A 1 94 ? -10.462 -0.366 22.554 1.00 94.12 94 SER A O 1
ATOM 725 N N . GLY A 1 95 ? -10.536 1.279 21.025 1.00 93.12 95 GLY A N 1
ATOM 726 C CA . GLY A 1 95 ? -10.910 2.355 21.947 1.00 93.12 95 GLY A CA 1
ATOM 727 C C . GLY A 1 95 ? -9.748 2.934 22.764 1.00 93.12 95 GLY A C 1
ATOM 728 O O . GLY A 1 95 ? -9.972 3.756 23.651 1.00 93.12 95 GLY A O 1
ATOM 729 N N . GLU A 1 96 ? -8.499 2.549 22.485 1.00 93.69 96 GLU A N 1
ATOM 730 C CA . GLU A 1 96 ? -7.316 3.136 23.135 1.00 93.69 96 GLU A CA 1
ATOM 731 C C . GLU A 1 96 ? -7.119 4.618 22.789 1.00 93.69 96 GLU A C 1
ATOM 733 O O . GLU A 1 96 ? -6.636 5.401 23.619 1.00 93.69 96 GLU A O 1
ATOM 738 N N . PHE A 1 97 ? -7.481 4.999 21.563 1.00 95.19 97 PHE A N 1
ATOM 739 C CA . PHE A 1 97 ? -7.618 6.380 21.115 1.00 95.19 97 PHE A CA 1
ATOM 740 C C . PHE A 1 97 ? -9.097 6.734 21.000 1.00 95.19 97 PHE A C 1
ATOM 742 O O . PHE A 1 97 ? -9.895 5.971 20.461 1.00 95.19 97 PHE A O 1
ATOM 749 N N . SER A 1 98 ? -9.452 7.932 21.466 1.00 95.50 98 SER A N 1
ATOM 750 C CA . SER A 1 98 ? -10.773 8.488 21.193 1.00 95.50 98 SER A CA 1
ATOM 751 C C . SER A 1 98 ? -10.857 8.965 19.742 1.00 95.50 98 SER A C 1
ATOM 753 O O . SER A 1 98 ? -9.839 9.281 19.114 1.00 95.50 98 SER A O 1
ATOM 755 N N . LEU A 1 99 ? -12.083 9.097 19.230 1.00 92.62 99 LEU A N 1
ATOM 756 C CA . LEU A 1 99 ? -12.339 9.691 17.916 1.00 92.62 99 LEU A CA 1
ATOM 757 C C . LEU A 1 99 ? -11.680 11.076 17.786 1.00 92.62 99 LEU A C 1
ATOM 759 O O . LEU A 1 99 ? -11.036 11.370 16.782 1.00 92.62 99 LEU A O 1
ATOM 763 N N . GLY A 1 100 ? -11.768 11.895 18.841 1.00 94.88 100 GLY A N 1
ATOM 764 C CA . GLY A 1 100 ? -11.141 13.217 18.889 1.00 94.88 100 GLY A CA 1
ATOM 765 C C . GLY A 1 100 ? -9.618 13.163 18.752 1.00 94.88 100 GLY A C 1
ATOM 766 O O . GLY A 1 100 ? -9.049 13.935 17.984 1.00 94.88 100 GLY A O 1
ATOM 767 N N . THR A 1 101 ? -8.947 12.220 19.426 1.00 95.31 101 THR A N 1
ATOM 768 C CA . THR A 1 101 ? -7.494 12.025 19.270 1.00 95.31 101 THR A CA 1
ATOM 769 C C . THR A 1 101 ? -7.134 11.656 17.832 1.00 95.31 101 THR A C 1
ATOM 771 O O . THR A 1 101 ? -6.190 12.221 17.282 1.00 95.31 101 THR A O 1
ATOM 774 N N . GLY A 1 102 ? -7.898 10.758 17.203 1.00 94.00 102 GLY A N 1
ATOM 775 C CA . GLY A 1 102 ? -7.695 10.392 15.799 1.00 94.00 102 GLY A CA 1
ATOM 776 C C . GLY A 1 102 ? -7.822 11.590 14.852 1.00 94.00 102 GLY A C 1
ATOM 777 O O . GLY A 1 102 ? -6.936 11.810 14.028 1.00 94.00 102 GLY A O 1
ATOM 778 N N . ILE A 1 103 ? -8.872 12.404 15.015 1.00 94.19 103 ILE A N 1
ATOM 779 C CA . ILE A 1 103 ? -9.095 13.623 14.219 1.00 94.19 103 ILE A CA 1
ATOM 780 C C . ILE A 1 103 ? -7.924 14.597 14.375 1.00 94.19 103 ILE A C 1
ATOM 782 O O . ILE A 1 103 ? -7.398 15.083 13.376 1.00 94.19 103 ILE A O 1
ATOM 786 N N . VAL A 1 104 ? -7.469 14.846 15.607 1.00 97.06 104 VAL A N 1
ATOM 787 C CA . VAL A 1 104 ? -6.337 15.749 15.870 1.00 97.06 104 VAL A CA 1
ATOM 788 C C . VAL A 1 104 ? -5.064 15.264 15.176 1.00 97.06 104 VAL A C 1
ATOM 790 O O . VAL A 1 104 ? -4.391 16.065 14.531 1.00 97.06 104 VAL A O 1
ATOM 793 N N . LEU A 1 105 ? -4.743 13.969 15.254 1.00 95.75 105 LEU A N 1
ATOM 794 C CA . LEU A 1 105 ? -3.555 13.409 14.597 1.00 95.75 105 LEU A CA 1
ATOM 795 C C . LEU A 1 105 ? -3.621 13.540 13.069 1.00 95.75 105 LEU A C 1
ATOM 797 O O . LEU A 1 105 ? -2.627 13.904 12.440 1.00 95.75 105 LEU A O 1
ATOM 801 N N . VAL A 1 106 ? -4.787 13.277 12.475 1.00 90.19 106 VAL A N 1
ATOM 802 C CA . VAL A 1 106 ? -5.007 13.401 11.026 1.00 90.19 106 VAL A CA 1
ATOM 803 C C . VAL A 1 106 ? -4.901 14.853 10.567 1.00 90.19 106 VAL A C 1
ATOM 805 O O . VAL A 1 106 ? -4.215 15.129 9.585 1.00 90.19 106 VAL A O 1
ATOM 808 N N . LEU A 1 107 ? -5.533 15.789 11.280 1.00 92.75 107 LEU A N 1
ATOM 809 C CA . LEU A 1 107 ? -5.464 17.217 10.962 1.00 92.75 107 LEU A CA 1
ATOM 810 C C . LEU A 1 107 ? -4.044 17.764 11.130 1.00 92.75 107 LEU A C 1
ATOM 812 O O . LEU A 1 107 ? -3.571 18.494 10.263 1.00 92.75 107 LEU A O 1
ATOM 816 N N . ALA A 1 108 ? -3.336 17.376 12.193 1.00 95.06 108 ALA A N 1
ATOM 817 C CA . ALA A 1 108 ? -1.942 17.764 12.397 1.00 95.06 108 ALA A CA 1
ATOM 818 C C . ALA A 1 108 ? -1.051 17.279 11.243 1.00 95.06 108 ALA A C 1
ATOM 820 O O . ALA A 1 108 ? -0.259 18.051 10.703 1.00 95.06 108 ALA A O 1
ATOM 821 N N . ALA A 1 109 ? -1.222 16.026 10.811 1.00 89.12 109 ALA A N 1
ATOM 822 C CA . ALA A 1 109 ? -0.504 15.482 9.664 1.00 89.12 109 ALA A CA 1
ATOM 823 C C . ALA A 1 109 ? -0.849 16.220 8.355 1.00 89.12 109 ALA A C 1
ATOM 825 O O . ALA A 1 109 ? 0.056 16.545 7.587 1.00 89.12 109 ALA A O 1
ATOM 826 N N . ALA A 1 110 ? -2.126 16.547 8.131 1.00 83.75 110 ALA A N 1
ATOM 827 C CA . ALA A 1 110 ? -2.576 17.312 6.966 1.00 83.75 110 ALA A CA 1
ATOM 828 C C . ALA A 1 110 ? -1.970 18.723 6.921 1.00 83.75 110 ALA A C 1
ATOM 830 O O . ALA A 1 110 ? -1.535 19.171 5.863 1.00 83.75 110 ALA A O 1
ATOM 831 N N . ILE A 1 111 ? -1.890 19.406 8.068 1.00 89.50 111 ILE A N 1
ATOM 832 C CA . ILE A 1 111 ? -1.269 20.734 8.176 1.00 89.50 111 ILE A CA 1
ATOM 833 C C . ILE A 1 111 ? 0.211 20.662 7.803 1.00 89.50 111 ILE A C 1
ATOM 835 O O . ILE A 1 111 ? 0.674 21.492 7.025 1.00 89.50 111 ILE A O 1
ATOM 839 N N . VAL A 1 112 ? 0.956 19.670 8.301 1.00 87.94 112 VAL A N 1
ATOM 840 C CA . VAL A 1 112 ? 2.382 19.516 7.956 1.00 87.94 112 VAL A CA 1
ATOM 841 C C . VAL A 1 112 ? 2.568 19.300 6.454 1.00 87.94 112 VAL A C 1
ATOM 843 O O . VAL A 1 112 ? 3.456 19.917 5.863 1.00 87.94 112 VAL A O 1
ATOM 846 N N . VAL A 1 113 ? 1.720 18.479 5.826 1.00 79.56 113 VAL A N 1
ATOM 847 C CA . VAL A 1 113 ? 1.734 18.271 4.367 1.00 79.56 113 VAL A CA 1
ATOM 848 C C . VAL A 1 113 ? 1.453 19.585 3.635 1.00 79.56 113 VAL A C 1
ATOM 850 O O . VAL A 1 113 ? 2.264 20.008 2.818 1.00 79.56 113 VAL A O 1
ATOM 853 N N . TYR A 1 114 ? 0.375 20.282 3.993 1.00 77.19 114 TYR A N 1
ATOM 854 C CA . TYR A 1 114 ? -0.031 21.540 3.361 1.00 77.19 114 TYR A CA 1
ATOM 855 C C . TYR A 1 114 ? 1.021 22.652 3.491 1.00 77.19 114 TYR A C 1
ATOM 857 O O . TYR A 1 114 ? 1.352 23.328 2.518 1.00 77.19 114 TYR A O 1
ATOM 865 N N . VAL A 1 115 ? 1.588 22.825 4.688 1.00 79.50 115 VAL A N 1
ATOM 866 C CA . VAL A 1 115 ? 2.655 23.802 4.941 1.00 79.50 115 VAL A CA 1
ATOM 867 C C . VAL A 1 115 ? 3.894 23.456 4.121 1.00 79.50 115 VAL A C 1
ATOM 869 O O . VAL A 1 115 ? 4.490 24.352 3.525 1.00 79.50 115 VAL A O 1
ATOM 872 N N . SER A 1 116 ? 4.263 22.176 4.045 1.00 74.50 116 SER A N 1
ATOM 873 C CA . SER A 1 116 ? 5.389 21.729 3.221 1.00 74.50 116 SER A CA 1
ATOM 874 C C . SER A 1 116 ? 5.132 22.006 1.734 1.00 74.50 116 SER A C 1
ATOM 876 O O . SER A 1 116 ? 5.999 22.560 1.062 1.00 74.50 116 SER A O 1
ATOM 878 N N . ASP A 1 117 ? 3.930 21.731 1.226 1.00 61.75 117 ASP A N 1
ATOM 879 C CA . ASP A 1 117 ? 3.575 21.976 -0.178 1.00 61.75 117 ASP A CA 1
ATOM 880 C C . ASP A 1 117 ? 3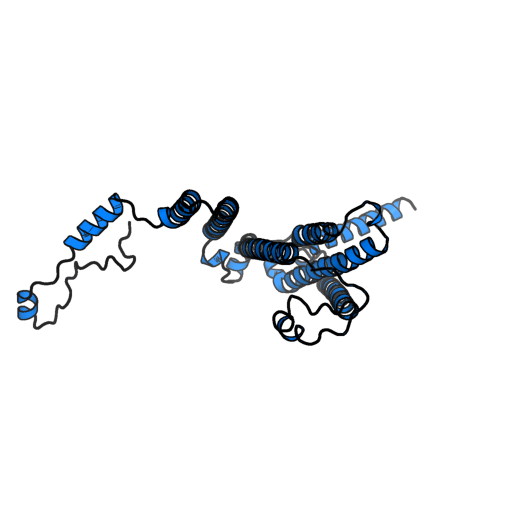.639 23.466 -0.555 1.00 61.75 117 ASP A C 1
ATOM 882 O O . ASP A 1 117 ? 4.200 23.810 -1.600 1.00 61.75 117 ASP A O 1
ATOM 886 N N . ILE A 1 118 ? 3.150 24.364 0.312 1.00 57.47 118 ILE A N 1
ATOM 887 C CA . ILE A 1 118 ? 3.243 25.821 0.104 1.00 57.47 118 ILE A CA 1
ATOM 888 C C . ILE A 1 118 ? 4.701 26.283 0.047 1.00 57.47 118 ILE A C 1
ATOM 890 O O . ILE A 1 118 ? 5.071 27.051 -0.840 1.00 57.47 118 ILE A O 1
ATOM 894 N N . HIS A 1 119 ? 5.533 25.829 0.987 1.00 49.94 119 HIS A N 1
ATOM 895 C CA . HIS A 1 119 ? 6.918 26.296 1.104 1.00 49.94 119 HIS A CA 1
ATOM 896 C C . HIS A 1 119 ? 7.818 25.791 -0.025 1.00 49.94 119 HIS A C 1
ATOM 898 O O . HIS A 1 119 ? 8.820 26.433 -0.341 1.00 49.94 119 HIS A O 1
ATOM 904 N N . PHE A 1 120 ? 7.481 24.655 -0.636 1.00 50.19 120 PHE A N 1
ATOM 905 C CA . PHE A 1 120 ? 8.314 24.032 -1.663 1.00 50.19 120 PHE A CA 1
ATOM 906 C C . PHE A 1 120 ? 7.748 24.145 -3.074 1.00 50.19 120 PHE A C 1
ATOM 908 O O . PHE A 1 120 ? 8.408 23.691 -4.007 1.00 50.19 120 PHE A O 1
ATOM 915 N N . ALA A 1 121 ? 6.567 24.756 -3.245 1.00 43.22 121 ALA A N 1
ATOM 916 C CA . ALA A 1 121 ? 5.864 24.817 -4.524 1.00 43.22 121 ALA A CA 1
ATOM 917 C C . ALA A 1 121 ? 5.881 23.452 -5.234 1.00 43.22 121 ALA A C 1
ATOM 919 O O . ALA A 1 121 ? 6.029 23.380 -6.460 1.00 43.22 121 ALA A O 1
ATOM 920 N N . PHE A 1 122 ? 5.745 22.364 -4.459 1.00 41.44 122 PHE A N 1
ATOM 921 C CA . PHE A 1 122 ? 5.412 21.068 -5.019 1.00 41.44 122 PHE A CA 1
ATOM 922 C C . PHE A 1 122 ? 4.017 21.254 -5.601 1.00 41.44 122 PHE A C 1
ATOM 924 O O . PHE A 1 122 ? 3.001 21.136 -4.924 1.00 41.44 122 PHE A O 1
ATOM 931 N N . ALA A 1 123 ? 3.964 21.606 -6.885 1.00 36.94 123 ALA A N 1
ATOM 932 C CA . ALA A 1 123 ? 2.841 21.256 -7.722 1.00 36.94 123 ALA A CA 1
ATOM 933 C C . ALA A 1 123 ? 2.704 19.743 -7.555 1.00 36.94 123 ALA A C 1
ATOM 935 O O . ALA A 1 123 ? 3.484 18.975 -8.116 1.00 36.94 123 ALA A O 1
ATOM 936 N N . SER A 1 124 ? 1.820 19.357 -6.642 1.00 37.62 124 SER A N 1
ATOM 937 C CA . SER A 1 124 ? 1.535 17.992 -6.247 1.00 37.62 124 SER A CA 1
ATOM 938 C C . SER A 1 124 ? 1.632 17.059 -7.457 1.00 37.62 124 SER A C 1
ATOM 940 O O . SER A 1 124 ? 0.906 17.269 -8.427 1.00 37.62 124 SER A O 1
ATOM 942 N N . PRO A 1 125 ? 2.454 15.996 -7.430 1.00 43.06 125 PRO A N 1
ATOM 943 C CA . PRO A 1 125 ? 2.376 14.939 -8.437 1.00 43.06 125 PRO A CA 1
ATOM 944 C C . PRO A 1 125 ? 1.020 14.207 -8.423 1.00 43.06 125 PRO A C 1
ATOM 946 O O . PRO A 1 125 ? 0.758 13.402 -9.308 1.00 43.06 125 PRO A O 1
ATOM 949 N N . PHE A 1 126 ? 0.156 14.478 -7.436 1.00 40.81 126 PHE A N 1
ATOM 950 C CA . PHE A 1 126 ? -1.179 13.895 -7.297 1.00 40.81 126 PHE A CA 1
ATOM 951 C C . PHE A 1 126 ? -2.316 14.786 -7.839 1.00 40.81 126 PHE A C 1
ATOM 953 O O . PHE A 1 126 ? -3.391 14.265 -8.113 1.00 40.81 126 PHE A O 1
ATOM 960 N N . LEU A 1 127 ? -2.087 16.088 -8.059 1.00 34.72 127 LEU A N 1
ATOM 961 C CA . LEU A 1 127 ? -3.017 17.010 -8.748 1.00 34.72 127 LEU A CA 1
ATOM 962 C C . LEU A 1 127 ? -2.427 17.624 -10.035 1.00 34.72 127 LEU A C 1
ATOM 964 O O . LEU A 1 127 ? -3.144 18.222 -10.828 1.00 34.72 127 LEU A O 1
ATOM 968 N N . GLY A 1 128 ? -1.119 17.489 -10.259 1.00 31.80 128 GLY A N 1
ATOM 969 C CA . GLY A 1 128 ? -0.340 18.190 -11.283 1.00 31.80 128 GLY A CA 1
ATOM 970 C C . GLY A 1 128 ? 0.020 17.358 -12.512 1.00 31.80 128 GLY A C 1
ATOM 971 O O . GLY A 1 128 ? 0.986 17.692 -13.195 1.00 31.80 128 GLY A O 1
ATOM 972 N N . ALA A 1 129 ? -0.732 16.298 -12.818 1.00 30.27 129 ALA A N 1
ATOM 973 C CA . ALA A 1 129 ? -0.542 15.546 -14.062 1.00 30.27 129 ALA A CA 1
ATOM 974 C C . ALA A 1 129 ? -0.850 16.384 -15.326 1.00 30.27 129 ALA A C 1
ATOM 976 O O . ALA A 1 129 ? -0.423 16.013 -16.411 1.00 30.27 129 ALA A O 1
ATOM 977 N N . GLU A 1 130 ? -1.508 17.541 -15.190 1.00 30.83 130 GLU A N 1
ATOM 978 C CA . GLU A 1 130 ? -1.898 18.406 -16.318 1.00 30.83 130 GLU A CA 1
ATOM 979 C C . GLU A 1 130 ? -1.049 19.690 -16.458 1.00 30.83 130 GLU A C 1
ATOM 981 O O . GLU A 1 130 ? -1.091 20.365 -17.481 1.00 30.83 130 GLU A O 1
ATOM 986 N N . VAL A 1 131 ? -0.220 20.042 -15.464 1.00 32.44 131 VAL A N 1
ATOM 987 C CA . VAL A 1 131 ? 0.507 21.336 -15.456 1.00 32.44 131 VAL A CA 1
ATOM 988 C C . VAL A 1 131 ? 1.968 21.209 -15.909 1.00 32.44 131 VAL A C 1
ATOM 990 O O . VAL A 1 131 ? 2.576 22.193 -16.340 1.00 32.44 131 VAL A O 1
ATOM 993 N N . VAL A 1 132 ? 2.539 19.999 -15.891 1.00 33.78 132 VAL A N 1
ATOM 994 C CA . VAL A 1 132 ? 3.915 19.757 -16.373 1.00 33.78 132 VAL A CA 1
ATOM 995 C C . VAL A 1 132 ? 4.030 19.965 -17.891 1.00 33.78 132 VAL A C 1
ATOM 997 O O . VAL A 1 132 ? 5.087 20.368 -18.374 1.00 33.78 132 VAL A O 1
ATOM 1000 N N . GLU A 1 133 ? 2.935 19.822 -18.639 1.00 34.19 133 GLU A N 1
ATOM 1001 C CA . GLU A 1 133 ? 2.920 20.059 -20.088 1.00 34.19 133 GLU A CA 1
ATOM 1002 C C . GLU A 1 133 ? 2.888 21.560 -20.453 1.00 34.19 133 GLU A C 1
ATOM 1004 O O . GLU A 1 133 ? 3.390 21.966 -21.500 1.00 34.19 133 GLU A O 1
ATOM 1009 N N . LEU A 1 134 ? 2.423 22.428 -19.544 1.00 28.22 134 LEU A N 1
ATOM 1010 C CA . LEU A 1 134 ? 2.312 23.874 -19.787 1.00 28.22 134 LEU A CA 1
ATOM 1011 C C . LEU A 1 134 ? 3.555 24.691 -19.386 1.00 28.22 134 LEU A C 1
ATOM 1013 O O . LEU A 1 134 ? 3.701 25.834 -19.823 1.00 28.22 134 LEU A O 1
ATOM 1017 N N . LYS A 1 135 ? 4.495 24.132 -18.608 1.00 31.91 135 LYS A N 1
ATOM 1018 C CA . LYS A 1 135 ? 5.709 24.853 -18.156 1.00 31.91 135 LYS A CA 1
ATOM 1019 C C . LYS A 1 135 ? 6.964 24.620 -19.002 1.00 31.91 135 LYS A C 1
ATOM 1021 O O . LYS A 1 135 ? 8.001 25.211 -18.715 1.00 31.91 135 LYS A O 1
ATOM 1026 N N . PHE A 1 136 ? 6.872 23.872 -20.103 1.00 33.16 136 PHE A N 1
ATOM 1027 C CA . PHE A 1 136 ? 7.980 23.732 -21.060 1.00 33.16 136 PHE A CA 1
ATOM 1028 C C . PHE A 1 136 ? 8.203 24.961 -21.964 1.00 33.16 136 PHE A C 1
ATOM 1030 O O . PHE A 1 136 ? 9.163 24.982 -22.734 1.00 33.16 136 PHE A O 1
ATOM 1037 N N . LYS A 1 137 ? 7.363 26.006 -21.869 1.00 32.25 137 LYS A N 1
ATOM 1038 C CA . LYS A 1 137 ? 7.400 27.151 -22.797 1.00 32.25 137 LYS A CA 1
ATOM 1039 C C . LYS A 1 137 ? 8.049 28.445 -22.288 1.00 32.25 137 LYS A C 1
ATOM 1041 O O . LYS A 1 137 ? 8.276 29.323 -23.108 1.00 32.25 137 LYS A O 1
ATOM 1046 N N . ASN A 1 138 ? 8.409 28.583 -21.007 1.00 26.38 138 ASN A N 1
ATOM 1047 C CA . ASN A 1 138 ? 9.016 29.826 -20.493 1.00 26.38 138 ASN A CA 1
ATOM 1048 C C . ASN A 1 138 ? 10.323 29.577 -19.727 1.00 26.38 138 ASN A C 1
ATOM 1050 O O . ASN A 1 138 ? 10.371 29.436 -18.509 1.00 26.38 138 ASN A O 1
ATOM 1054 N N . ARG A 1 139 ? 11.408 29.535 -20.501 1.00 33.22 139 ARG A N 1
ATOM 1055 C CA . ARG A 1 139 ? 12.779 29.161 -20.130 1.00 33.22 139 ARG A CA 1
ATOM 1056 C C . ARG A 1 139 ? 13.607 30.341 -19.576 1.00 33.22 139 ARG A C 1
ATOM 1058 O O . ARG A 1 139 ? 14.672 30.614 -20.121 1.00 33.22 139 ARG A O 1
ATOM 1065 N N . LYS A 1 140 ? 13.137 31.089 -18.564 1.00 28.12 140 LYS A N 1
ATOM 1066 C CA . LYS A 1 140 ? 13.908 32.259 -18.061 1.00 28.12 140 LYS A CA 1
ATOM 1067 C C . LYS A 1 140 ? 13.881 32.598 -16.563 1.00 28.12 140 LYS A C 1
ATOM 1069 O O . LYS A 1 140 ? 14.501 33.586 -16.190 1.00 28.12 140 LYS A O 1
ATOM 1074 N N . LEU A 1 141 ? 13.262 31.810 -15.687 1.00 32.81 141 LEU A N 1
ATOM 1075 C CA . LEU A 1 141 ? 13.452 31.979 -14.238 1.00 32.81 141 LEU A CA 1
ATOM 1076 C C . LEU A 1 141 ? 14.061 30.706 -13.648 1.00 32.81 141 LEU A C 1
ATOM 1078 O O . LEU A 1 141 ? 13.726 29.625 -14.114 1.00 32.81 141 LEU A O 1
ATOM 1082 N N . TYR A 1 142 ? 14.915 30.864 -12.633 1.00 32.75 142 TYR A N 1
ATOM 1083 C CA . TYR A 1 142 ? 15.741 29.854 -11.947 1.00 32.75 142 TYR A CA 1
ATOM 1084 C C . TYR A 1 142 ? 17.185 29.684 -12.450 1.00 32.75 142 TYR A C 1
ATOM 1086 O O . TYR A 1 142 ? 17.658 28.579 -12.692 1.00 32.75 142 TYR A O 1
ATOM 1094 N N . ASN A 1 143 ? 17.934 30.790 -12.476 1.00 32.38 143 ASN A N 1
ATOM 1095 C CA . ASN A 1 143 ? 19.383 30.734 -12.275 1.00 32.38 143 ASN A CA 1
ATOM 1096 C C . ASN A 1 143 ? 19.655 30.521 -10.775 1.00 32.38 143 ASN A C 1
ATOM 1098 O O . ASN A 1 143 ? 19.428 31.435 -9.985 1.00 32.38 143 ASN A O 1
ATOM 1102 N N . GLY A 1 144 ? 20.107 29.329 -10.375 1.00 31.80 144 GLY A N 1
ATOM 1103 C CA . GLY A 1 144 ? 20.647 29.107 -9.024 1.00 31.80 144 GLY A CA 1
ATOM 1104 C C . GLY A 1 144 ? 20.592 27.676 -8.489 1.00 31.80 144 GLY A C 1
ATOM 1105 O O . GLY A 1 144 ? 21.391 27.330 -7.629 1.00 31.80 144 GLY A O 1
ATOM 1106 N N . VAL A 1 145 ? 19.707 26.820 -9.008 1.00 32.81 145 VAL A N 1
ATOM 1107 C CA . VAL A 1 145 ? 19.695 25.378 -8.698 1.00 32.81 145 VAL A CA 1
ATOM 1108 C C . VAL A 1 145 ? 19.382 24.626 -9.986 1.00 32.81 145 VAL A C 1
ATOM 1110 O O . VAL A 1 145 ? 18.288 24.108 -10.195 1.00 32.81 145 VAL A O 1
ATOM 1113 N N . GLU A 1 146 ? 20.348 24.614 -10.898 1.00 28.84 146 GLU A N 1
ATOM 1114 C CA . GLU A 1 146 ? 20.331 23.674 -12.012 1.00 28.84 146 GLU A CA 1
ATOM 1115 C C . GLU A 1 146 ? 20.624 22.284 -11.429 1.00 28.84 146 GLU A C 1
ATOM 1117 O O . GLU A 1 146 ? 21.770 21.848 -11.326 1.00 28.84 146 GLU A O 1
ATOM 1122 N N . VAL A 1 147 ? 19.579 21.556 -11.021 1.00 38.47 147 VAL A N 1
ATOM 1123 C CA . VAL A 1 147 ? 19.681 20.096 -11.026 1.00 38.47 147 VAL A CA 1
ATOM 1124 C C . VAL A 1 147 ? 19.843 19.733 -12.493 1.00 38.47 147 VAL A C 1
ATOM 1126 O O . VAL A 1 147 ? 18.879 19.732 -13.256 1.00 38.47 147 VAL A O 1
ATOM 1129 N N . GLN A 1 148 ? 21.089 19.502 -12.903 1.00 33.62 148 GLN A N 1
ATOM 1130 C CA . GLN A 1 148 ? 21.449 18.984 -14.213 1.00 33.62 148 GLN A CA 1
ATOM 1131 C C . GLN A 1 148 ? 20.703 17.667 -14.477 1.00 33.62 148 GLN A C 1
ATOM 1133 O O . GLN A 1 148 ? 21.243 16.571 -14.323 1.00 33.62 148 GLN A O 1
ATOM 1138 N N . VAL A 1 149 ? 19.486 17.741 -15.008 1.00 41.66 149 VAL A N 1
ATOM 1139 C CA . VAL A 1 149 ? 18.901 16.646 -15.790 1.00 41.66 149 VAL A CA 1
ATOM 1140 C C . VAL A 1 149 ? 19.479 16.742 -17.209 1.00 41.66 149 VAL A C 1
ATOM 1142 O O . VAL A 1 149 ? 18.765 16.817 -18.199 1.00 41.66 149 VAL A O 1
ATOM 1145 N N . SER A 1 150 ? 20.809 16.823 -17.324 1.00 37.50 150 SER A N 1
ATOM 1146 C CA . SER A 1 150 ? 21.498 17.145 -18.584 1.00 37.50 150 SER A CA 1
ATOM 1147 C C . SER A 1 150 ? 21.889 15.917 -19.410 1.00 37.50 150 SER A C 1
ATOM 1149 O O . SER A 1 150 ? 22.577 16.056 -20.414 1.00 37.50 150 SER A O 1
ATOM 1151 N N . SER A 1 151 ? 21.464 14.705 -19.028 1.00 42.28 151 SER A N 1
ATOM 1152 C CA . SER A 1 151 ? 21.711 13.511 -19.846 1.00 42.28 151 SER A CA 1
ATOM 1153 C C . SER A 1 151 ? 20.407 12.776 -20.186 1.00 42.28 151 SER A C 1
ATOM 1155 O O . SER A 1 151 ? 19.620 12.477 -19.281 1.00 42.28 151 SER A O 1
ATOM 1157 N N . PRO A 1 152 ? 20.177 12.421 -21.468 1.00 46.62 152 PRO A N 1
ATOM 1158 C CA . PRO A 1 152 ? 19.065 11.558 -21.884 1.00 46.62 152 PRO A CA 1
ATOM 1159 C C . PRO A 1 152 ? 18.990 10.253 -21.076 1.00 46.62 152 PRO A C 1
ATOM 1161 O O . PRO A 1 152 ? 17.909 9.744 -20.799 1.00 46.62 152 PRO A O 1
ATOM 1164 N N . ILE A 1 153 ? 20.147 9.761 -20.623 1.00 44.62 153 ILE A N 1
ATOM 1165 C CA . ILE A 1 153 ? 20.296 8.570 -19.781 1.00 44.62 153 ILE A CA 1
ATOM 1166 C C . ILE A 1 153 ? 19.666 8.774 -18.394 1.00 44.62 153 ILE A C 1
ATOM 1168 O O . ILE A 1 153 ? 18.977 7.880 -17.908 1.00 44.62 153 ILE A O 1
ATOM 1172 N N . ARG A 1 154 ? 19.842 9.946 -17.763 1.00 42.19 154 ARG A N 1
ATOM 1173 C CA . ARG A 1 154 ? 19.222 10.258 -16.463 1.00 42.19 154 ARG A CA 1
ATOM 1174 C C . ARG A 1 154 ? 17.706 10.384 -16.580 1.00 42.19 154 ARG A C 1
ATOM 1176 O O . ARG A 1 154 ? 16.994 9.801 -15.772 1.00 42.19 154 ARG A O 1
ATOM 1183 N N . CYS A 1 155 ? 17.207 11.064 -17.613 1.00 41.94 155 CYS A N 1
ATOM 1184 C CA . CYS A 1 155 ? 15.766 11.158 -17.870 1.00 41.94 155 CYS A CA 1
ATOM 1185 C C . CYS A 1 155 ? 15.139 9.767 -18.092 1.00 41.94 155 CYS A C 1
ATOM 1187 O O . CYS A 1 155 ? 14.126 9.435 -17.475 1.00 41.94 155 CYS A O 1
ATOM 1189 N N . LEU A 1 156 ? 15.797 8.912 -18.883 1.00 47.34 156 LEU A N 1
ATOM 1190 C CA . LEU A 1 156 ? 15.371 7.529 -19.098 1.00 47.34 156 LEU A CA 1
ATOM 1191 C C . LEU A 1 156 ? 15.397 6.709 -17.799 1.00 47.34 156 LEU A C 1
ATOM 1193 O O . LEU A 1 156 ? 14.459 5.964 -17.532 1.00 47.34 156 LEU A O 1
ATOM 1197 N N . ALA A 1 157 ? 16.423 6.866 -16.959 1.00 47.19 157 ALA A N 1
ATOM 1198 C CA . ALA A 1 157 ? 16.504 6.192 -15.663 1.00 47.19 157 ALA A CA 1
ATOM 1199 C C . ALA A 1 157 ? 15.374 6.620 -14.709 1.00 47.19 157 ALA A C 1
ATOM 1201 O O . ALA A 1 157 ? 14.775 5.763 -14.059 1.00 47.19 157 ALA A O 1
ATOM 1202 N N . HIS A 1 158 ? 15.032 7.913 -14.677 1.00 51.47 158 HIS A N 1
ATOM 1203 C CA . HIS A 1 158 ? 13.897 8.429 -13.906 1.00 51.47 158 HIS A CA 1
ATOM 1204 C C . HIS A 1 158 ? 12.564 7.875 -14.407 1.00 51.47 158 HIS A C 1
ATOM 1206 O O . HIS A 1 158 ? 11.774 7.388 -13.604 1.00 51.47 158 HIS A O 1
ATOM 1212 N N . GLN A 1 159 ? 12.332 7.879 -15.723 1.00 52.72 159 GLN A N 1
ATOM 1213 C CA . GLN A 1 159 ? 11.122 7.293 -16.298 1.00 52.72 159 GLN A CA 1
ATOM 1214 C C . GLN A 1 159 ? 11.029 5.806 -15.950 1.00 52.72 159 GLN A C 1
ATOM 1216 O O . GLN A 1 159 ? 10.024 5.370 -15.396 1.00 52.72 159 GLN A O 1
ATOM 1221 N N . LEU A 1 160 ? 12.091 5.031 -16.184 1.00 60.38 160 LEU A N 1
ATOM 1222 C CA . LEU A 1 160 ? 12.120 3.614 -15.828 1.00 60.38 160 LEU A CA 1
ATOM 1223 C C . LEU A 1 160 ? 11.832 3.407 -14.338 1.00 60.38 160 LEU A C 1
ATOM 1225 O O . LEU A 1 160 ? 11.016 2.553 -14.010 1.00 60.38 160 LEU A O 1
ATOM 1229 N N . PHE A 1 161 ? 12.426 4.196 -13.441 1.00 57.59 161 PHE A N 1
ATOM 1230 C CA . PHE A 1 161 ? 12.141 4.137 -12.006 1.00 57.59 161 PHE A CA 1
ATOM 1231 C C . PHE A 1 161 ? 10.660 4.403 -11.696 1.00 57.59 161 PHE A C 1
ATOM 1233 O O . PHE A 1 161 ? 10.036 3.592 -11.012 1.00 57.59 161 PHE A O 1
ATOM 1240 N N . SER A 1 162 ? 10.060 5.448 -12.272 1.00 54.53 162 SER A N 1
ATOM 1241 C CA . SER A 1 162 ? 8.631 5.752 -12.115 1.00 54.53 162 SER A CA 1
ATOM 1242 C C . SER A 1 162 ? 7.727 4.612 -12.594 1.00 54.53 162 SER A C 1
ATOM 1244 O O . SER A 1 162 ? 6.791 4.236 -11.891 1.00 54.53 162 SER A O 1
ATOM 1246 N N . TRP A 1 163 ? 8.026 3.996 -13.741 1.00 62.19 163 TRP A N 1
ATOM 1247 C CA . TRP A 1 163 ? 7.275 2.840 -14.247 1.00 62.19 163 TRP A CA 1
ATOM 1248 C C . TRP A 1 163 ? 7.401 1.613 -13.329 1.00 62.19 163 TRP A C 1
ATOM 1250 O O . TRP A 1 163 ? 6.412 0.909 -13.109 1.00 62.19 163 TRP A O 1
ATOM 1260 N N . LYS A 1 164 ? 8.584 1.373 -12.739 1.00 66.81 164 LYS A N 1
ATOM 1261 C CA . LYS A 1 164 ? 8.768 0.320 -11.723 1.00 66.81 164 LYS A CA 1
ATOM 1262 C C . LYS A 1 164 ? 7.916 0.604 -10.484 1.00 66.81 164 LYS A C 1
ATOM 1264 O O . LYS A 1 164 ? 7.255 -0.307 -9.993 1.00 66.81 164 LYS A O 1
ATOM 1269 N N . CYS A 1 165 ? 7.903 1.846 -10.000 1.00 60.19 165 CYS A N 1
ATOM 1270 C CA . CYS A 1 165 ? 7.072 2.255 -8.871 1.00 60.19 165 CYS A CA 1
ATOM 1271 C C . CYS A 1 165 ? 5.588 1.989 -9.153 1.00 60.19 165 CYS A C 1
ATOM 1273 O O . CYS A 1 165 ? 4.969 1.254 -8.389 1.00 60.19 165 CYS A O 1
ATOM 1275 N N . ILE A 1 166 ? 5.047 2.464 -10.281 1.00 65.62 166 ILE A N 1
ATOM 1276 C CA . ILE A 1 166 ? 3.628 2.280 -10.644 1.00 65.62 166 ILE A CA 1
ATOM 1277 C C . ILE A 1 166 ? 3.227 0.800 -10.616 1.00 65.62 166 ILE A C 1
ATOM 1279 O O . ILE A 1 166 ? 2.183 0.451 -10.060 1.00 65.62 166 ILE A O 1
ATOM 1283 N N . PHE A 1 167 ? 4.073 -0.084 -11.155 1.00 70.25 167 PHE A N 1
ATOM 1284 C CA . PHE A 1 167 ? 3.851 -1.526 -11.074 1.00 70.25 167 PHE A CA 1
ATOM 1285 C C . PHE A 1 167 ? 3.737 -2.001 -9.616 1.00 70.25 167 PHE A C 1
ATOM 1287 O O . PHE A 1 167 ? 2.730 -2.609 -9.253 1.00 70.25 167 PHE A O 1
ATOM 1294 N N . TYR A 1 168 ? 4.700 -1.663 -8.753 1.00 68.50 168 TYR A N 1
ATOM 1295 C CA . TYR A 1 168 ? 4.634 -2.020 -7.331 1.00 68.50 168 TYR A CA 1
ATOM 1296 C C . TYR A 1 168 ? 3.397 -1.445 -6.626 1.00 68.50 168 TYR A C 1
ATOM 1298 O O . TYR A 1 168 ? 2.760 -2.164 -5.858 1.00 68.50 168 TYR A O 1
ATOM 1306 N N . GLN A 1 169 ? 3.009 -0.197 -6.908 1.00 66.12 169 GLN A N 1
ATOM 1307 C CA . GLN A 1 169 ? 1.792 0.398 -6.344 1.00 66.12 169 GLN A CA 1
ATOM 1308 C C . GLN A 1 169 ? 0.532 -0.358 -6.780 1.00 66.12 169 GLN A C 1
ATOM 1310 O O . GLN A 1 169 ? -0.318 -0.643 -5.941 1.00 66.12 169 GLN A O 1
ATOM 1315 N N . SER A 1 170 ? 0.419 -0.730 -8.059 1.00 67.75 170 SER A N 1
ATOM 1316 C CA . SER A 1 170 ? -0.726 -1.507 -8.555 1.00 67.75 170 SER A CA 1
ATOM 1317 C C . SER A 1 170 ? -0.825 -2.890 -7.909 1.00 67.75 170 SER A C 1
ATOM 1319 O O . SER A 1 170 ? -1.918 -3.329 -7.562 1.00 67.75 170 SER A O 1
ATOM 1321 N N . VAL A 1 171 ? 0.316 -3.547 -7.674 1.00 73.06 171 VAL A N 1
ATOM 1322 C CA . VAL A 1 171 ? 0.371 -4.823 -6.960 1.00 73.06 171 VAL A CA 1
ATOM 1323 C C . VAL A 1 171 ? -0.112 -4.617 -5.525 1.00 73.06 171 VAL A C 1
ATOM 1325 O O . VAL A 1 171 ? -1.072 -5.261 -5.121 1.00 73.06 171 VAL A O 1
ATOM 1328 N N . ILE A 1 172 ? 0.454 -3.666 -4.776 1.00 70.44 172 ILE A N 1
ATOM 1329 C CA . ILE A 1 172 ? 0.035 -3.375 -3.392 1.00 70.44 172 ILE A CA 1
ATOM 1330 C C . ILE A 1 172 ? -1.462 -3.042 -3.319 1.00 70.44 172 ILE A C 1
ATOM 1332 O O . ILE A 1 172 ? -2.154 -3.541 -2.434 1.00 70.44 172 ILE A O 1
ATOM 1336 N N . ALA A 1 173 ? -1.983 -2.267 -4.272 1.00 70.25 173 ALA A N 1
ATOM 1337 C CA . ALA A 1 173 ? -3.399 -1.924 -4.342 1.00 70.25 173 ALA A CA 1
ATOM 1338 C C . ALA A 1 173 ? -4.315 -3.148 -4.507 1.00 70.25 173 ALA A C 1
ATOM 1340 O O . ALA A 1 173 ? -5.425 -3.126 -3.990 1.00 70.25 173 ALA A O 1
ATOM 1341 N N . LEU A 1 174 ? -3.862 -4.217 -5.173 1.00 73.00 174 LEU A N 1
ATOM 1342 C CA . LEU A 1 174 ? -4.612 -5.476 -5.270 1.00 73.00 174 LEU A CA 1
ATOM 1343 C C . LEU A 1 174 ? -4.603 -6.261 -3.955 1.00 73.00 174 LEU A C 1
ATOM 1345 O O . LEU A 1 174 ? -5.588 -6.911 -3.619 1.00 73.00 174 LEU A O 1
ATOM 1349 N N . PHE A 1 175 ? -3.490 -6.225 -3.219 1.00 80.25 175 PHE A N 1
ATOM 1350 C CA . PHE A 1 175 ? -3.337 -6.989 -1.979 1.00 80.25 175 PHE A CA 1
ATOM 1351 C C . PHE A 1 175 ? -3.934 -6.285 -0.755 1.00 80.25 175 PHE A C 1
ATOM 1353 O O . PHE A 1 175 ? -4.241 -6.965 0.223 1.00 80.25 175 PHE A O 1
ATOM 1360 N N . LYS A 1 176 ? -4.122 -4.958 -0.795 1.00 77.06 176 LYS A N 1
ATOM 1361 C CA . LYS A 1 176 ? -4.552 -4.170 0.373 1.00 77.06 176 LYS A CA 1
ATOM 1362 C C . LYS A 1 176 ? -5.913 -4.603 0.937 1.00 77.06 176 LYS A C 1
ATOM 1364 O O . LYS A 1 176 ? -6.082 -4.554 2.145 1.00 77.06 176 LYS A O 1
ATOM 1369 N N . ASP A 1 177 ? -6.824 -5.068 0.078 1.00 79.75 177 ASP A N 1
ATOM 1370 C CA . ASP A 1 177 ? -8.198 -5.430 0.460 1.00 79.75 177 ASP A CA 1
ATOM 1371 C C . ASP A 1 177 ? -8.315 -6.898 0.909 1.00 79.75 177 ASP A C 1
ATOM 1373 O O . ASP A 1 177 ? -9.367 -7.335 1.360 1.00 79.75 177 ASP A O 1
ATOM 1377 N N . ILE A 1 178 ? -7.268 -7.718 0.745 1.00 83.75 178 ILE A N 1
ATOM 1378 C CA . ILE A 1 178 ? -7.318 -9.147 1.105 1.00 83.75 178 ILE A CA 1
ATOM 1379 C C . ILE A 1 178 ? -7.565 -9.360 2.606 1.00 83.75 178 ILE A C 1
ATOM 1381 O O . ILE A 1 178 ? -8.428 -10.185 2.920 1.00 83.75 178 ILE A O 1
ATOM 1385 N N . PRO A 1 179 ? -6.866 -8.657 3.523 1.00 84.19 179 PRO A N 1
ATOM 1386 C CA . PRO A 1 179 ? -7.110 -8.783 4.959 1.00 84.19 179 PRO A CA 1
ATOM 1387 C C . PRO A 1 179 ? -8.493 -8.280 5.385 1.00 84.19 179 PRO A C 1
ATOM 1389 O O . PRO A 1 179 ? -8.948 -8.641 6.463 1.00 84.19 179 PRO A O 1
ATOM 1392 N N . ASP A 1 180 ? -9.142 -7.456 4.557 1.00 83.12 180 ASP A N 1
ATOM 1393 C CA . ASP A 1 180 ? -10.404 -6.796 4.889 1.00 83.12 180 ASP A CA 1
ATOM 1394 C C . ASP A 1 180 ? -11.656 -7.548 4.409 1.00 83.12 180 ASP A C 1
ATOM 1396 O O . ASP A 1 180 ? -12.780 -7.141 4.701 1.00 83.12 180 ASP A O 1
ATOM 1400 N N . VAL A 1 181 ? -11.475 -8.686 3.731 1.00 86.81 181 VAL A N 1
ATOM 1401 C CA . VAL A 1 181 ? -12.551 -9.461 3.088 1.00 86.81 181 VAL A CA 1
ATOM 1402 C C . VAL A 1 181 ? -13.678 -9.876 4.030 1.00 86.81 181 VAL A C 1
ATOM 1404 O O . VAL A 1 181 ? -14.836 -9.879 3.606 1.00 86.81 181 VAL A O 1
ATOM 1407 N N . ASP A 1 182 ? -13.366 -10.266 5.265 1.00 85.00 182 ASP A N 1
ATOM 1408 C CA . ASP A 1 182 ? -14.381 -10.768 6.196 1.00 85.00 182 ASP A CA 1
ATOM 1409 C C . ASP A 1 182 ? -15.293 -9.636 6.683 1.00 85.00 182 ASP A C 1
ATOM 1411 O O . ASP A 1 182 ? -16.520 -9.763 6.627 1.00 85.00 182 ASP A O 1
ATOM 1415 N N . GLY A 1 183 ? -14.712 -8.496 7.060 1.00 84.31 183 GLY A N 1
ATOM 1416 C CA . GLY A 1 183 ? -15.439 -7.274 7.392 1.00 84.31 183 GLY A CA 1
ATOM 1417 C C . GLY A 1 183 ? -16.216 -6.732 6.197 1.00 84.31 183 GLY A C 1
ATOM 1418 O O . GLY A 1 183 ? -17.412 -6.478 6.324 1.00 84.31 183 GLY A O 1
ATOM 1419 N N . ASP A 1 184 ? -15.604 -6.658 5.012 1.00 85.06 184 ASP A N 1
ATOM 1420 C CA . ASP A 1 184 ? -16.298 -6.235 3.791 1.00 85.06 184 ASP A CA 1
ATOM 1421 C C . ASP A 1 184 ? -17.536 -7.100 3.528 1.00 85.06 184 ASP A C 1
ATOM 1423 O O . ASP A 1 184 ? -18.618 -6.587 3.243 1.00 85.06 184 ASP A O 1
ATOM 1427 N N . ARG A 1 185 ? -17.411 -8.425 3.671 1.00 86.38 185 ARG A N 1
ATOM 1428 C CA . ARG A 1 185 ? -18.532 -9.355 3.502 1.00 86.38 185 ARG A CA 1
ATOM 1429 C C . ARG A 1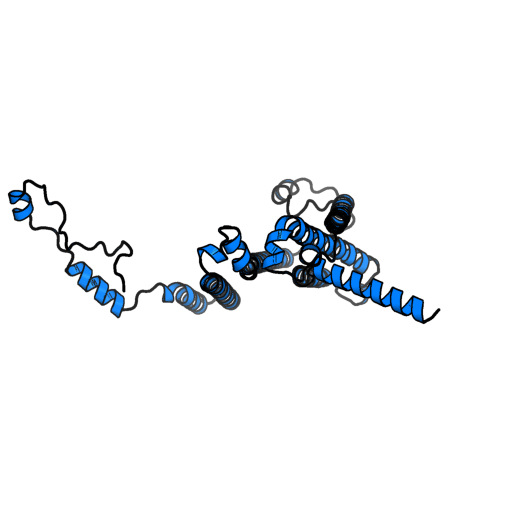 185 ? -19.617 -9.133 4.553 1.00 86.38 185 ARG A C 1
ATOM 1431 O O . ARG A 1 185 ? -20.793 -9.163 4.196 1.00 86.38 185 ARG A O 1
ATOM 1438 N N . TYR A 1 186 ? -19.239 -8.916 5.812 1.00 85.88 186 TYR A N 1
ATOM 1439 C CA . TYR A 1 186 ? -20.175 -8.670 6.910 1.00 85.88 186 TYR A CA 1
ATOM 1440 C C . TYR A 1 186 ? -20.994 -7.388 6.692 1.00 85.88 186 TYR A C 1
ATOM 1442 O O . TYR A 1 186 ? -22.211 -7.401 6.858 1.00 85.88 186 TYR A O 1
ATOM 1450 N N . PHE A 1 187 ? -20.351 -6.309 6.238 1.00 83.69 187 PHE A N 1
ATOM 1451 C CA . PHE A 1 187 ? -21.000 -5.024 5.945 1.00 83.69 187 PHE A CA 1
ATOM 1452 C C . PHE A 1 187 ? -21.603 -4.938 4.528 1.00 83.69 187 PHE A C 1
ATOM 1454 O O . PHE A 1 187 ? -22.134 -3.898 4.140 1.00 83.69 187 PHE A O 1
ATOM 1461 N N . GLY A 1 188 ? -21.550 -6.016 3.737 1.00 83.81 188 GLY A N 1
ATOM 1462 C CA . GLY A 1 188 ? -22.120 -6.073 2.386 1.00 83.81 188 GLY A CA 1
ATOM 1463 C C . GLY A 1 188 ? -21.332 -5.305 1.313 1.00 83.81 188 GLY A C 1
ATOM 1464 O O . GLY A 1 188 ? -21.848 -5.084 0.213 1.00 83.81 188 GLY A O 1
ATOM 1465 N N . ILE A 1 189 ? -20.085 -4.922 1.592 1.00 82.88 189 ILE A N 1
ATOM 1466 C CA . ILE A 1 189 ? -19.186 -4.216 0.675 1.00 82.88 189 ILE A CA 1
ATOM 1467 C C . ILE A 1 189 ? -18.669 -5.187 -0.389 1.00 82.88 189 ILE A C 1
ATOM 1469 O O . ILE A 1 189 ? -18.117 -6.254 -0.125 1.00 82.88 189 ILE A O 1
ATOM 1473 N N . GLN A 1 190 ? -18.843 -4.801 -1.648 1.00 84.75 190 GLN A N 1
ATOM 1474 C CA . GLN A 1 190 ? -18.497 -5.624 -2.803 1.00 84.75 190 GLN A CA 1
ATOM 1475 C C . GLN A 1 190 ? -17.093 -5.294 -3.334 1.00 84.75 190 GLN A C 1
ATOM 1477 O O . GLN A 1 190 ? -16.955 -4.878 -4.489 1.00 84.75 190 GLN A O 1
ATOM 1482 N N . SER A 1 191 ? -16.062 -5.473 -2.500 1.00 82.31 191 SER A N 1
ATOM 1483 C CA . SER A 1 191 ? -14.659 -5.240 -2.873 1.00 82.31 191 SER A CA 1
ATOM 1484 C C . SER A 1 191 ? -14.145 -6.258 -3.900 1.00 82.31 191 SER A C 1
ATOM 1486 O O . SER A 1 191 ? -14.764 -7.295 -4.170 1.00 82.31 191 SER A O 1
ATOM 1488 N N . PHE A 1 192 ? -13.002 -5.962 -4.526 1.00 81.06 192 PHE A N 1
ATOM 1489 C CA . PHE A 1 192 ? -12.416 -6.821 -5.562 1.00 81.06 192 PHE A CA 1
ATOM 1490 C C . PHE A 1 192 ? -12.116 -8.232 -5.030 1.00 81.06 192 PHE A C 1
ATOM 1492 O O . PHE A 1 192 ? -12.441 -9.231 -5.683 1.00 81.06 192 PHE A O 1
ATOM 1499 N N . SER A 1 193 ? -11.582 -8.307 -3.809 1.00 84.81 193 SER A N 1
ATOM 1500 C CA . SER A 1 193 ? -11.281 -9.555 -3.103 1.00 84.81 193 SER A CA 1
ATOM 1501 C C . SER A 1 193 ? -12.540 -10.331 -2.701 1.00 84.81 193 SER A C 1
ATOM 1503 O O . SER A 1 193 ? -12.540 -11.559 -2.808 1.00 84.81 193 SER A O 1
ATOM 1505 N N . VAL A 1 194 ? -13.637 -9.648 -2.343 1.00 85.81 194 VAL A N 1
ATOM 1506 C CA . VAL A 1 194 ? -14.944 -10.282 -2.080 1.00 85.81 194 VAL A CA 1
ATOM 1507 C C . VAL A 1 194 ? -15.558 -10.859 -3.359 1.00 85.81 194 VAL A C 1
ATOM 1509 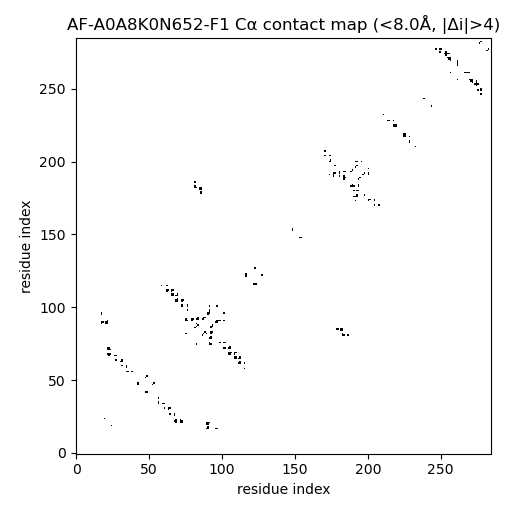O O . VAL A 1 194 ? -16.039 -11.992 -3.354 1.00 85.81 194 VAL A O 1
ATOM 1512 N N . ARG A 1 195 ? -15.512 -10.121 -4.477 1.00 86.56 195 ARG A N 1
ATOM 1513 C CA . ARG A 1 195 ? -16.124 -10.542 -5.752 1.00 86.56 195 ARG A CA 1
ATOM 1514 C C . ARG A 1 195 ? -15.394 -11.696 -6.429 1.00 86.56 195 ARG A C 1
ATOM 1516 O O . ARG A 1 195 ? -16.029 -12.616 -6.945 1.00 86.56 195 ARG A O 1
ATOM 1523 N N . LEU A 1 196 ? -14.067 -11.622 -6.513 1.00 86.38 196 LEU A N 1
ATOM 1524 C CA . LEU A 1 196 ? -13.277 -12.615 -7.248 1.00 86.38 196 LEU A CA 1
ATOM 1525 C C . LEU A 1 196 ? -12.844 -13.796 -6.379 1.00 86.38 196 LEU A C 1
ATOM 1527 O O . LEU A 1 196 ? -12.682 -14.901 -6.915 1.00 86.38 196 LEU A O 1
ATOM 1531 N N . GLY A 1 197 ? -12.701 -13.573 -5.073 1.00 88.19 197 GLY A N 1
ATOM 1532 C CA . GLY A 1 197 ? -12.105 -14.495 -4.113 1.00 88.19 197 GLY A CA 1
ATOM 1533 C C . GLY A 1 197 ? -10.608 -14.234 -3.929 1.00 88.19 197 GLY A C 1
ATOM 1534 O O . GLY A 1 197 ? -9.883 -14.015 -4.904 1.00 88.19 197 GLY A O 1
ATOM 1535 N N . GLN A 1 198 ? -10.146 -14.304 -2.677 1.00 88.81 198 GLN A N 1
ATOM 1536 C CA . GLN A 1 198 ? -8.759 -14.027 -2.276 1.00 88.81 198 GLN A CA 1
ATOM 1537 C C . GLN A 1 198 ? -7.741 -14.850 -3.082 1.00 88.81 198 GLN A C 1
ATOM 1539 O O . GLN A 1 198 ? -6.770 -14.292 -3.588 1.00 88.81 198 GLN A O 1
ATOM 1544 N N . GLU A 1 199 ? -7.999 -16.145 -3.302 1.00 88.50 199 GLU A N 1
ATOM 1545 C CA . GLU A 1 199 ? -7.115 -17.026 -4.082 1.00 88.50 199 GLU A CA 1
ATOM 1546 C C . GLU A 1 199 ? -6.857 -16.507 -5.501 1.00 88.50 199 GLU A C 1
ATOM 1548 O O . GLU A 1 199 ? -5.730 -16.548 -5.998 1.00 88.50 199 GLU A O 1
ATOM 1553 N N . LYS A 1 200 ? -7.893 -15.972 -6.161 1.00 89.31 200 LYS A N 1
ATOM 1554 C CA . LYS A 1 200 ? -7.743 -15.419 -7.509 1.00 89.31 200 LYS A CA 1
ATOM 1555 C C . LYS A 1 200 ? -6.953 -14.123 -7.472 1.00 89.31 200 LYS A C 1
ATOM 1557 O O . LYS A 1 200 ? -6.124 -13.930 -8.354 1.00 89.31 200 LYS A O 1
ATOM 1562 N N . VAL A 1 201 ? -7.176 -13.253 -6.488 1.00 87.81 201 VAL A N 1
ATOM 1563 C CA . VAL A 1 201 ? -6.417 -11.997 -6.352 1.00 87.81 201 VAL A CA 1
ATOM 1564 C C . VAL A 1 201 ? -4.930 -12.290 -6.143 1.00 87.81 201 VAL A C 1
ATOM 1566 O O . VAL A 1 201 ? -4.098 -11.764 -6.884 1.00 87.81 201 VAL A O 1
ATOM 1569 N N . VAL A 1 202 ? -4.601 -13.222 -5.241 1.00 88.50 202 VAL A N 1
ATOM 1570 C CA . VAL A 1 202 ? -3.226 -13.709 -5.038 1.00 88.50 202 VAL A CA 1
ATOM 1571 C C . VAL A 1 202 ? -2.659 -14.285 -6.337 1.00 88.50 202 VAL A C 1
ATOM 1573 O O . VAL A 1 202 ? -1.551 -13.930 -6.736 1.00 88.50 202 VAL A O 1
ATOM 1576 N N . GLY A 1 203 ? -3.428 -15.115 -7.046 1.00 88.50 203 GLY A N 1
ATOM 1577 C CA . GLY A 1 203 ? -3.022 -15.689 -8.330 1.00 88.50 203 GLY A CA 1
ATOM 1578 C C . GLY A 1 203 ? -2.691 -14.636 -9.395 1.00 88.50 203 GLY A C 1
ATOM 1579 O O . GLY A 1 203 ? -1.676 -14.763 -10.081 1.00 88.50 203 GLY A O 1
ATOM 1580 N N . HIS A 1 204 ? -3.491 -13.571 -9.511 1.00 84.81 204 HIS A N 1
ATOM 1581 C CA . HIS A 1 204 ? -3.213 -12.468 -10.440 1.00 84.81 204 HIS A CA 1
ATOM 1582 C C . HIS A 1 204 ? -1.966 -11.678 -10.026 1.00 84.81 204 HIS A C 1
ATOM 1584 O O . HIS A 1 204 ? -1.147 -11.354 -10.886 1.00 84.81 204 HIS A O 1
ATOM 1590 N N . GLY A 1 205 ? -1.775 -11.415 -8.730 1.00 85.44 205 GLY A N 1
ATOM 1591 C CA . GLY A 1 205 ? -0.584 -10.730 -8.221 1.00 85.44 205 GLY A CA 1
ATOM 1592 C C . GLY A 1 205 ? 0.711 -11.529 -8.420 1.00 85.44 205 GLY A C 1
ATOM 1593 O O . GLY A 1 205 ? 1.734 -10.968 -8.827 1.00 85.44 205 GLY A O 1
ATOM 1594 N N . LEU A 1 206 ? 0.663 -12.850 -8.219 1.00 88.12 206 LEU A N 1
ATOM 1595 C CA . LEU A 1 206 ? 1.775 -13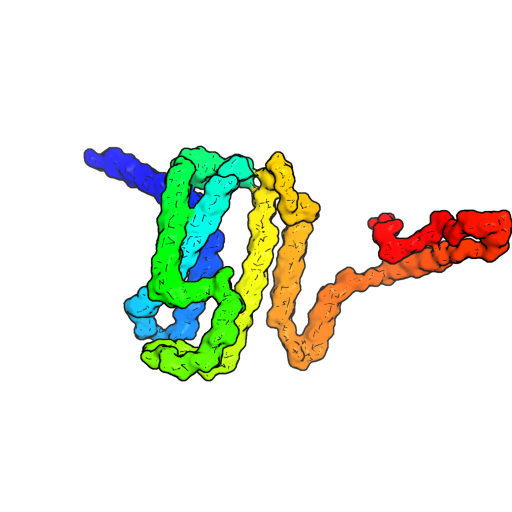.758 -8.515 1.00 88.12 206 LEU A CA 1
ATOM 1596 C C . LEU A 1 206 ? 2.074 -13.803 -10.013 1.00 88.12 206 LEU A C 1
ATOM 1598 O O . LEU A 1 206 ? 3.232 -13.683 -10.412 1.00 88.12 206 LEU A O 1
ATOM 1602 N N . LEU A 1 207 ? 1.042 -13.922 -10.851 1.00 86.50 207 LEU A N 1
ATOM 1603 C CA . LEU A 1 207 ? 1.201 -13.907 -12.302 1.00 86.50 207 LEU A CA 1
ATOM 1604 C C . LEU A 1 207 ? 1.844 -12.598 -12.775 1.00 86.50 207 LEU A C 1
ATOM 1606 O O . LEU A 1 207 ? 2.806 -12.644 -13.540 1.00 86.50 207 LEU A O 1
ATOM 1610 N N . ALA A 1 208 ? 1.365 -11.449 -12.293 1.00 84.12 208 ALA A N 1
ATOM 1611 C CA . ALA A 1 208 ? 1.934 -10.143 -12.613 1.00 84.12 208 ALA A CA 1
ATOM 1612 C C . ALA A 1 208 ? 3.410 -10.056 -12.195 1.00 84.12 208 ALA A C 1
ATOM 1614 O O . ALA A 1 208 ? 4.248 -9.655 -13.000 1.00 84.12 208 ALA A O 1
ATOM 1615 N N . SER A 1 209 ? 3.743 -10.499 -10.979 1.00 85.12 209 SER A N 1
ATOM 1616 C CA . SER A 1 209 ? 5.121 -10.514 -10.465 1.00 85.12 209 SER A CA 1
ATOM 1617 C C . SER A 1 209 ? 6.050 -11.401 -11.299 1.00 85.12 209 SER A C 1
ATOM 1619 O O . SER A 1 209 ? 7.158 -10.990 -11.642 1.00 85.12 209 SER A O 1
ATOM 1621 N N . ILE A 1 210 ? 5.597 -12.598 -11.684 1.00 88.31 210 ILE A N 1
ATOM 1622 C CA . ILE A 1 210 ? 6.366 -13.513 -12.538 1.00 88.31 210 ILE A CA 1
ATOM 1623 C C . ILE A 1 210 ? 6.576 -12.901 -13.925 1.00 88.31 210 ILE A C 1
ATOM 1625 O O . ILE A 1 210 ? 7.696 -12.918 -14.438 1.00 88.31 210 ILE A O 1
ATOM 1629 N N . LEU A 1 211 ? 5.517 -12.364 -14.540 1.00 86.06 211 LEU A N 1
ATOM 1630 C CA . LEU A 1 211 ? 5.596 -11.715 -15.850 1.00 86.06 211 LEU A CA 1
ATOM 1631 C C . LEU A 1 211 ? 6.579 -10.544 -15.821 1.00 86.06 211 LEU A C 1
ATOM 1633 O O . LEU A 1 211 ? 7.409 -10.425 -16.718 1.00 86.06 211 LEU A O 1
ATOM 1637 N N . TRP A 1 212 ? 6.525 -9.728 -14.771 1.00 84.88 212 TRP A N 1
ATOM 1638 C CA . TRP A 1 212 ? 7.420 -8.598 -14.559 1.00 84.88 212 TRP A CA 1
ATOM 1639 C C . TRP A 1 212 ? 8.880 -9.021 -14.387 1.00 84.88 212 TRP A C 1
ATOM 1641 O O . TRP A 1 212 ? 9.752 -8.509 -15.087 1.00 84.88 212 TRP A O 1
ATOM 1651 N N . PHE A 1 213 ? 9.156 -9.995 -13.517 1.00 86.38 213 PHE A N 1
ATOM 1652 C CA . PHE A 1 213 ? 10.512 -10.513 -13.321 1.00 86.38 213 PHE A CA 1
ATOM 1653 C C . PHE A 1 213 ? 11.082 -11.090 -14.622 1.00 86.38 213 PHE A C 1
ATOM 1655 O O . PHE A 1 213 ? 12.208 -10.786 -15.012 1.00 86.38 213 PHE A O 1
ATOM 1662 N N . ARG A 1 214 ? 10.274 -11.867 -15.355 1.00 84.94 214 ARG A N 1
ATOM 1663 C CA . ARG A 1 214 ? 10.656 -12.382 -16.675 1.00 84.94 214 ARG A CA 1
ATOM 1664 C C . ARG A 1 214 ? 10.894 -11.264 -17.683 1.00 84.94 214 ARG A C 1
ATOM 1666 O O . ARG A 1 214 ? 11.846 -11.371 -18.451 1.00 84.94 214 ARG A O 1
ATOM 1673 N N . ALA A 1 215 ? 10.091 -10.202 -17.665 1.00 85.50 215 ALA A N 1
ATOM 1674 C CA . ALA A 1 215 ? 10.239 -9.070 -18.574 1.00 85.50 215 ALA A CA 1
ATOM 1675 C C . ALA A 1 215 ? 11.587 -8.350 -18.418 1.00 85.50 215 ALA A C 1
ATOM 1677 O O . ALA A 1 215 ? 12.171 -7.936 -19.415 1.00 85.50 215 ALA A O 1
ATOM 1678 N N . GLN A 1 216 ? 12.123 -8.266 -17.197 1.00 83.25 216 GLN A N 1
ATOM 1679 C CA . GLN A 1 216 ? 13.429 -7.640 -16.941 1.00 83.25 216 GLN A CA 1
ATOM 1680 C C . GLN A 1 216 ? 14.610 -8.421 -17.531 1.00 83.25 216 GLN A C 1
ATOM 1682 O O . GLN A 1 216 ? 15.657 -7.841 -17.794 1.00 83.25 216 GLN A O 1
ATOM 1687 N N . SER A 1 217 ? 14.444 -9.728 -17.745 1.00 84.38 217 SER A N 1
ATOM 1688 C CA . SER A 1 217 ? 15.487 -10.609 -18.287 1.00 84.38 217 SER A CA 1
ATOM 1689 C C . SER A 1 217 ? 15.520 -10.682 -19.820 1.00 84.38 217 SER A C 1
ATOM 1691 O O . SER A 1 217 ? 16.326 -11.425 -20.381 1.00 84.38 217 SER A O 1
ATOM 1693 N N . ILE A 1 218 ? 14.629 -9.962 -20.514 1.00 87.69 218 ILE A N 1
ATOM 1694 C CA . ILE A 1 218 ? 14.518 -10.047 -21.974 1.00 87.69 218 ILE A CA 1
ATOM 1695 C C . ILE A 1 218 ? 15.601 -9.196 -22.628 1.00 87.69 218 ILE A C 1
ATOM 1697 O O . ILE A 1 218 ? 15.657 -7.981 -22.447 1.00 87.69 218 ILE A O 1
ATOM 1701 N N . ASP A 1 219 ? 16.387 -9.831 -23.490 1.00 87.81 219 ASP A N 1
ATOM 1702 C CA . ASP A 1 219 ? 17.251 -9.124 -24.425 1.00 87.81 219 ASP A CA 1
ATOM 1703 C C . ASP A 1 219 ? 16.459 -8.773 -25.690 1.00 87.81 219 ASP A C 1
ATOM 1705 O O . ASP A 1 219 ? 16.177 -9.629 -26.533 1.00 87.81 219 ASP A O 1
ATOM 1709 N N . LEU A 1 220 ? 16.110 -7.493 -25.829 1.00 86.75 220 LEU A N 1
ATOM 1710 C CA . LEU A 1 220 ? 15.366 -6.969 -26.978 1.00 86.75 220 LEU A CA 1
ATOM 1711 C C . LEU A 1 220 ? 16.162 -7.013 -28.293 1.00 86.75 220 LEU A C 1
ATOM 1713 O O . LEU A 1 220 ? 15.584 -6.824 -29.362 1.00 86.75 220 LEU A O 1
ATOM 1717 N N . ARG A 1 221 ? 17.475 -7.260 -28.250 1.00 88.06 221 ARG A N 1
ATOM 1718 C CA . ARG A 1 221 ? 18.314 -7.392 -29.451 1.00 88.06 221 ARG A CA 1
ATOM 1719 C C . ARG A 1 221 ? 18.301 -8.819 -30.000 1.00 88.06 221 ARG A C 1
ATOM 1721 O O . ARG A 1 221 ? 18.622 -9.032 -31.167 1.00 88.06 221 ARG A O 1
ATOM 1728 N N . ASN A 1 222 ? 17.886 -9.795 -29.192 1.00 93.12 222 ASN A N 1
ATOM 1729 C CA . ASN A 1 222 ? 17.888 -11.208 -29.546 1.00 93.12 222 ASN A CA 1
ATOM 1730 C C . ASN A 1 222 ? 16.471 -11.716 -29.872 1.00 93.12 222 ASN A C 1
ATOM 1732 O O . ASN A 1 222 ? 15.625 -11.899 -28.992 1.00 93.12 222 ASN A O 1
ATOM 1736 N N . LYS A 1 223 ? 16.229 -12.046 -31.150 1.00 89.88 223 LYS A N 1
ATOM 1737 C CA . LYS A 1 223 ? 14.938 -12.588 -31.622 1.00 89.88 223 LYS A CA 1
ATOM 1738 C C . LYS A 1 223 ? 14.510 -13.865 -30.887 1.00 89.88 223 LYS A C 1
ATOM 1740 O O . LYS A 1 223 ? 13.313 -14.058 -30.667 1.00 89.88 223 LYS A O 1
ATOM 1745 N N . ALA A 1 224 ? 15.447 -14.727 -30.488 1.00 90.44 224 ALA A N 1
ATOM 1746 C CA . ALA A 1 224 ? 15.134 -15.943 -29.737 1.00 90.44 224 ALA A CA 1
ATOM 1747 C C . ALA A 1 224 ? 14.639 -15.620 -28.317 1.00 90.44 224 ALA A C 1
ATOM 1749 O O . ALA A 1 224 ? 13.689 -16.247 -27.846 1.00 90.44 224 ALA A O 1
ATOM 1750 N N . SER A 1 225 ? 15.218 -14.599 -27.673 1.00 89.06 225 SER A N 1
ATOM 1751 C CA . SER A 1 225 ? 14.790 -14.118 -26.352 1.00 89.06 225 SER A CA 1
ATOM 1752 C C . SER A 1 225 ? 13.363 -13.555 -26.400 1.00 89.06 225 SER A C 1
ATOM 1754 O O . SER A 1 225 ? 12.496 -13.990 -25.638 1.00 89.06 225 SER A O 1
ATOM 1756 N N . ILE A 1 226 ? 13.069 -12.702 -27.390 1.00 87.88 226 ILE A N 1
ATOM 1757 C CA . ILE A 1 226 ? 11.718 -12.159 -27.624 1.00 87.88 226 ILE A CA 1
ATOM 1758 C C . ILE A 1 226 ? 10.708 -13.283 -27.890 1.00 87.88 226 ILE A C 1
ATOM 1760 O O . ILE A 1 226 ? 9.628 -13.307 -27.300 1.00 87.88 226 ILE A O 1
ATOM 1764 N N . THR A 1 227 ? 11.060 -14.243 -28.751 1.00 86.50 227 THR A N 1
ATOM 1765 C CA . THR A 1 227 ? 10.177 -15.369 -29.097 1.00 86.50 227 THR A CA 1
ATOM 1766 C C . THR A 1 227 ? 9.898 -16.251 -27.881 1.00 86.50 227 THR A C 1
ATOM 1768 O O . THR A 1 227 ? 8.758 -16.658 -27.665 1.00 86.50 227 THR A O 1
ATOM 1771 N N . SER A 1 228 ? 10.908 -16.514 -27.049 1.00 87.69 228 SER A N 1
ATOM 1772 C CA . SER A 1 228 ? 10.756 -17.273 -25.803 1.00 87.69 228 SER A CA 1
ATOM 1773 C C . SER A 1 228 ? 9.788 -16.587 -24.836 1.00 87.69 228 SER A C 1
ATOM 1775 O O . SER A 1 228 ? 8.878 -17.234 -24.312 1.00 87.69 228 SER A O 1
ATOM 1777 N N . PHE A 1 229 ? 9.908 -15.268 -24.658 1.00 87.00 229 PHE A N 1
ATOM 1778 C CA . PHE A 1 229 ? 8.996 -14.502 -23.806 1.00 87.00 229 PHE A CA 1
ATOM 1779 C C . PHE A 1 229 ? 7.571 -14.428 -24.369 1.00 87.00 229 PHE A C 1
ATOM 1781 O O . PHE A 1 229 ? 6.602 -14.631 -23.638 1.00 87.00 229 PHE A O 1
ATOM 1788 N N . TYR A 1 230 ? 7.424 -14.223 -25.679 1.00 84.06 230 TYR A N 1
ATOM 1789 C CA . TYR A 1 230 ? 6.124 -14.299 -26.347 1.00 84.06 230 TYR A CA 1
ATOM 1790 C C . TYR A 1 230 ? 5.471 -15.668 -26.114 1.00 84.06 230 TYR A C 1
ATOM 1792 O O . TYR A 1 230 ? 4.317 -15.756 -25.693 1.00 84.06 230 TYR A O 1
ATOM 1800 N N . MET A 1 231 ? 6.224 -16.753 -26.305 1.00 83.62 231 MET A N 1
ATOM 1801 C CA . MET A 1 231 ? 5.727 -18.100 -26.037 1.00 83.62 231 MET A CA 1
ATOM 1802 C C . MET A 1 231 ? 5.385 -18.285 -24.559 1.00 83.62 231 MET A C 1
ATOM 1804 O O . MET A 1 231 ? 4.379 -18.911 -24.258 1.00 83.62 231 MET A O 1
ATOM 1808 N N . PHE A 1 232 ? 6.142 -17.717 -23.625 1.00 85.62 232 PHE A N 1
ATOM 1809 C CA . PHE A 1 232 ? 5.810 -17.761 -22.201 1.00 85.62 232 PHE A CA 1
ATOM 1810 C C . PHE A 1 232 ? 4.436 -17.136 -21.890 1.00 85.62 232 PHE A C 1
ATOM 1812 O O . PHE A 1 232 ? 3.637 -17.765 -21.197 1.00 85.62 232 PHE A O 1
ATOM 1819 N N . ILE A 1 233 ? 4.124 -15.965 -22.461 1.00 82.75 233 ILE A N 1
ATOM 1820 C CA . ILE A 1 233 ? 2.828 -15.283 -22.278 1.00 82.75 233 ILE A CA 1
ATOM 1821 C C . ILE A 1 233 ? 1.681 -16.056 -22.941 1.00 82.75 233 ILE A C 1
ATOM 1823 O O . ILE A 1 233 ? 0.618 -16.239 -22.348 1.00 82.75 233 ILE A O 1
ATOM 1827 N N . TRP A 1 234 ? 1.868 -16.503 -24.184 1.00 76.19 234 TRP A N 1
ATOM 1828 C CA . TRP A 1 234 ? 0.762 -16.989 -25.017 1.00 76.19 234 TRP A CA 1
ATOM 1829 C C . TRP A 1 234 ? 0.549 -18.506 -24.963 1.00 76.19 234 TRP A C 1
ATOM 1831 O O . TRP A 1 234 ? -0.557 -18.984 -25.229 1.00 76.19 234 TRP A O 1
ATOM 1841 N N . LYS A 1 235 ? 1.555 -19.293 -24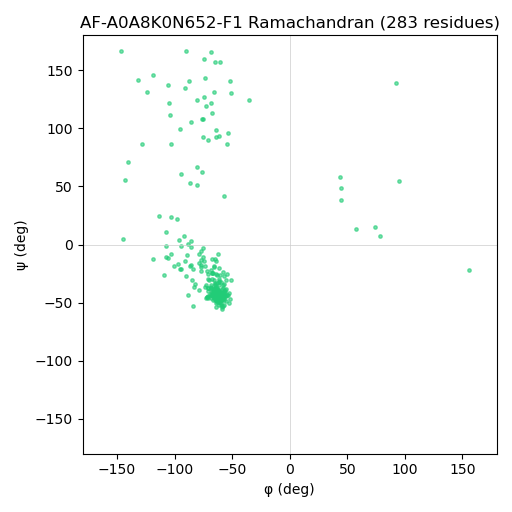.569 1.00 74.44 235 LYS A N 1
ATOM 1842 C CA . LYS A 1 235 ? 1.466 -20.764 -24.483 1.00 74.44 235 LYS A CA 1
ATOM 1843 C C . LYS A 1 235 ? 0.359 -21.269 -23.546 1.00 74.44 235 LYS A C 1
ATOM 1845 O O . LYS A 1 235 ? -0.312 -22.217 -23.955 1.00 74.44 235 LYS A O 1
ATOM 1850 N N . PRO A 1 236 ? 0.067 -20.650 -22.383 1.00 67.62 236 PRO A N 1
ATOM 1851 C CA . PRO A 1 236 ? -1.085 -21.031 -21.558 1.00 67.62 236 PRO A CA 1
ATOM 1852 C C . PRO A 1 236 ? -2.445 -20.861 -22.265 1.00 67.62 236 PRO A C 1
ATOM 1854 O O . PRO A 1 236 ? -3.372 -21.627 -22.013 1.00 67.62 236 PRO A O 1
ATOM 1857 N N . SER A 1 237 ? -2.567 -19.902 -23.193 1.00 64.88 237 SER A N 1
ATOM 1858 C CA . SER A 1 237 ? -3.796 -19.644 -23.968 1.00 64.88 237 SER A CA 1
ATOM 1859 C C . SER A 1 237 ? -4.015 -20.663 -25.102 1.00 64.88 237 SER A C 1
ATOM 1861 O O . SER A 1 237 ? -5.130 -20.854 -25.614 1.00 64.88 237 SER A O 1
ATOM 1863 N N . HIS A 1 238 ? -2.970 -21.399 -25.489 1.00 68.38 238 HIS A N 1
ATOM 1864 C CA . HIS A 1 238 ? -3.084 -22.425 -26.514 1.00 68.38 238 HIS A CA 1
ATOM 1865 C C . HIS A 1 238 ? -3.771 -23.684 -25.974 1.00 68.38 238 HIS A C 1
ATOM 1867 O O . HIS A 1 238 ? -3.194 -24.503 -25.264 1.00 68.38 238 HIS A O 1
ATOM 1873 N N . LYS A 1 239 ? -5.020 -23.897 -26.412 1.00 74.12 239 LYS A N 1
ATOM 1874 C CA . LYS A 1 239 ? -5.771 -25.134 -26.148 1.00 74.12 239 LYS A CA 1
ATOM 1875 C C . LYS A 1 239 ? -4.937 -26.365 -26.528 1.00 74.12 239 LYS A C 1
ATOM 1877 O O . LYS A 1 239 ? -4.434 -26.451 -27.653 1.00 74.12 239 LYS A O 1
ATOM 1882 N N . THR A 1 240 ? -4.850 -27.340 -25.625 1.00 79.12 240 THR A N 1
ATOM 1883 C CA . THR A 1 240 ? -4.114 -28.592 -25.863 1.00 79.12 240 THR A CA 1
ATOM 1884 C C . THR A 1 240 ? -4.682 -29.364 -27.058 1.00 79.12 240 THR A C 1
ATOM 1886 O O . THR A 1 240 ? -5.858 -29.221 -27.406 1.00 79.12 240 THR A O 1
ATOM 1889 N N . PHE A 1 241 ? -3.877 -30.233 -27.682 1.00 80.69 241 PHE A N 1
ATOM 1890 C CA . PHE A 1 241 ? -4.334 -31.072 -28.800 1.00 80.69 241 PHE A CA 1
ATOM 1891 C C . PHE A 1 241 ? -5.562 -31.920 -28.429 1.00 80.69 241 PHE A C 1
ATOM 1893 O O . PHE A 1 241 ? -6.499 -32.028 -29.218 1.00 80.69 241 PHE A O 1
ATOM 1900 N N . ARG A 1 242 ? -5.620 -32.447 -27.195 1.00 81.81 242 ARG A N 1
ATOM 1901 C CA . ARG A 1 242 ? -6.786 -33.187 -26.677 1.00 81.81 242 ARG A CA 1
ATOM 1902 C C . ARG A 1 242 ? -8.052 -32.326 -26.676 1.00 81.81 242 ARG A C 1
ATOM 1904 O O . ARG A 1 242 ? -9.091 -32.774 -27.164 1.00 81.81 242 ARG A O 1
ATOM 1911 N N . ILE A 1 243 ? -7.968 -31.088 -26.182 1.00 80.50 243 ILE A N 1
ATOM 1912 C CA . ILE A 1 243 ? -9.093 -30.141 -26.192 1.00 80.50 243 ILE A CA 1
ATOM 1913 C C . ILE A 1 243 ? -9.465 -29.779 -27.633 1.00 80.50 243 ILE A C 1
ATOM 1915 O O . ILE A 1 243 ? -10.640 -29.843 -27.990 1.00 80.50 243 ILE A O 1
ATOM 1919 N N . LYS A 1 244 ? -8.487 -29.486 -28.497 1.00 82.19 244 LYS A N 1
ATOM 1920 C CA . LYS A 1 244 ? -8.717 -29.208 -29.925 1.00 82.19 244 LYS A CA 1
ATOM 1921 C C . LYS A 1 244 ? -9.423 -30.374 -30.629 1.00 82.19 244 LYS A C 1
ATOM 1923 O O . LYS A 1 244 ? -10.400 -30.141 -31.334 1.00 82.19 244 LYS A O 1
ATOM 1928 N N . LYS A 1 245 ? -9.021 -31.626 -30.377 1.00 84.44 245 LYS A N 1
ATOM 1929 C CA . LYS A 1 245 ? -9.665 -32.840 -30.917 1.00 84.44 245 LYS A CA 1
ATOM 1930 C C . LYS A 1 245 ? -11.107 -32.986 -30.419 1.00 84.44 245 LYS A C 1
ATOM 1932 O O . LYS A 1 245 ? -12.003 -33.259 -31.220 1.00 84.44 245 LYS A O 1
ATOM 1937 N N . LYS A 1 246 ? -11.358 -32.749 -29.123 1.00 81.75 246 LYS A N 1
ATOM 1938 C CA . LYS A 1 246 ? -12.720 -32.724 -28.551 1.00 81.75 246 LYS A CA 1
ATOM 1939 C C . LYS A 1 246 ? -13.582 -31.645 -29.221 1.00 81.75 246 LYS A C 1
ATOM 1941 O O . LYS A 1 246 ? -14.692 -31.948 -29.660 1.00 81.75 246 LYS A O 1
ATOM 1946 N N . LEU A 1 247 ? -13.068 -30.422 -29.359 1.00 78.00 247 LEU A N 1
ATOM 1947 C CA . LEU A 1 247 ? -13.763 -29.306 -30.012 1.00 78.00 247 LEU A CA 1
ATOM 1948 C C . LEU A 1 247 ? -14.044 -29.591 -31.494 1.00 78.00 247 LEU A C 1
ATOM 1950 O O . LEU A 1 247 ? -15.166 -29.380 -31.944 1.00 78.00 247 LEU A O 1
ATOM 1954 N N . ALA A 1 248 ? -13.083 -30.154 -32.231 1.00 80.81 248 ALA A N 1
ATOM 1955 C CA . ALA A 1 248 ? -13.256 -30.540 -33.631 1.00 80.81 248 ALA A CA 1
ATOM 1956 C C . ALA A 1 248 ? -14.335 -31.624 -33.807 1.00 80.81 248 ALA A C 1
ATOM 1958 O O . ALA A 1 248 ? -15.181 -31.514 -34.697 1.00 80.81 248 ALA A O 1
ATOM 1959 N N . LYS A 1 249 ? -14.381 -32.638 -32.925 1.00 82.62 249 LYS A N 1
ATOM 1960 C CA . LYS A 1 249 ? -15.461 -33.645 -32.920 1.00 82.62 249 LYS A CA 1
ATOM 1961 C C . LYS A 1 249 ? -16.824 -32.989 -32.692 1.00 82.62 249 LYS A C 1
ATOM 1963 O O . LYS A 1 249 ? -17.772 -33.287 -33.414 1.00 82.62 249 LYS A O 1
ATOM 1968 N N . LYS A 1 250 ? -16.922 -32.074 -31.722 1.00 75.50 250 LYS A N 1
ATOM 1969 C CA . LYS A 1 250 ? -18.164 -31.339 -31.431 1.00 75.50 250 LYS A CA 1
ATOM 1970 C C . LYS A 1 250 ? -18.581 -30.423 -32.584 1.00 75.50 250 LYS A C 1
ATOM 1972 O O . LYS A 1 250 ? -19.768 -30.341 -32.875 1.00 75.50 250 LYS A O 1
ATOM 1977 N N . MET A 1 251 ? -17.628 -29.821 -33.295 1.00 74.12 251 MET A N 1
ATOM 1978 C CA . MET A 1 251 ? -17.889 -29.040 -34.506 1.00 74.12 251 MET A CA 1
ATOM 1979 C C . MET A 1 251 ? -18.478 -29.905 -35.630 1.00 74.12 251 MET A C 1
ATOM 1981 O O . MET A 1 251 ? -19.460 -29.502 -36.240 1.00 74.12 251 MET A O 1
ATOM 1985 N N . ARG A 1 252 ? -17.967 -31.126 -35.849 1.00 75.00 252 ARG A N 1
ATOM 1986 C CA . ARG A 1 252 ? -18.523 -32.073 -36.842 1.00 75.00 252 ARG A CA 1
ATOM 1987 C C . ARG A 1 252 ? -19.919 -32.600 -36.481 1.00 75.00 252 ARG A C 1
ATOM 1989 O O . ARG A 1 252 ? -20.704 -32.920 -37.370 1.00 75.00 252 ARG A O 1
ATOM 1996 N N . GLN A 1 253 ? -20.229 -32.703 -35.188 1.00 72.88 253 GLN A N 1
ATOM 1997 C CA . GLN A 1 253 ? -21.569 -33.060 -34.695 1.00 72.88 253 GLN A CA 1
ATOM 1998 C C . GLN A 1 253 ? -22.577 -31.912 -34.856 1.00 72.88 253 GLN A C 1
ATOM 2000 O O . GLN A 1 253 ? -23.784 -32.142 -34.842 1.00 72.88 253 GLN A O 1
ATOM 2005 N N . ASN A 1 254 ? -22.093 -30.681 -35.030 1.00 71.81 254 ASN A N 1
ATOM 2006 C CA . ASN A 1 254 ? -22.906 -29.482 -35.162 1.00 71.81 254 ASN A CA 1
ATOM 2007 C C . ASN A 1 254 ? -23.456 -29.339 -36.593 1.00 71.81 254 ASN A C 1
ATOM 2009 O O . ASN A 1 254 ? -23.049 -28.448 -37.336 1.00 71.81 254 ASN A O 1
ATOM 2013 N N . ARG A 1 255 ? -24.351 -30.246 -37.002 1.00 71.88 255 ARG A N 1
ATOM 2014 C CA . ARG A 1 255 ? -24.949 -30.244 -38.347 1.00 71.88 255 ARG A CA 1
ATOM 2015 C C . ARG A 1 255 ? -26.204 -29.355 -38.412 1.00 71.88 255 ARG A C 1
ATOM 2017 O O . ARG A 1 255 ? -26.987 -29.357 -37.453 1.00 71.88 255 ARG A O 1
ATOM 2024 N N . PRO A 1 256 ? -26.414 -28.601 -39.511 1.00 73.25 256 PRO A N 1
ATOM 2025 C CA . PRO A 1 256 ? -27.652 -27.851 -39.733 1.00 73.25 256 PRO A CA 1
ATOM 2026 C C . PRO A 1 256 ? -28.851 -28.801 -39.888 1.00 73.25 256 PRO A C 1
ATOM 2028 O O . PRO A 1 256 ? -28.676 -29.973 -40.222 1.00 73.25 256 PRO A O 1
ATOM 2031 N N . ILE A 1 257 ? -30.069 -28.307 -39.634 1.00 76.88 257 ILE A N 1
ATOM 2032 C CA . ILE A 1 257 ? -31.286 -29.099 -39.869 1.00 76.88 257 ILE A CA 1
ATOM 2033 C C . ILE A 1 257 ? -31.424 -29.351 -41.381 1.00 76.88 257 ILE A C 1
ATOM 2035 O O . ILE A 1 257 ? -31.326 -28.379 -42.142 1.00 76.88 257 ILE A O 1
ATOM 2039 N N . PRO A 1 258 ? -31.675 -30.603 -41.815 1.00 83.69 258 PRO A N 1
ATOM 2040 C CA . PRO A 1 258 ? -32.000 -30.919 -43.202 1.00 83.69 258 PRO A CA 1
ATOM 2041 C C . PRO A 1 258 ? -33.146 -30.061 -43.749 1.00 83.69 258 PRO A C 1
ATOM 2043 O O . PRO A 1 258 ? -34.134 -29.816 -43.059 1.00 83.69 258 PRO A O 1
ATOM 2046 N N . HIS A 1 259 ? -33.033 -29.633 -45.007 1.00 84.00 259 HIS A N 1
ATOM 2047 C CA . HIS A 1 259 ? -33.993 -28.711 -45.622 1.00 84.00 259 HIS A CA 1
ATOM 2048 C C . HIS A 1 259 ? -35.429 -29.256 -45.616 1.00 84.00 259 HIS A C 1
ATOM 2050 O O . HIS A 1 259 ? -36.369 -28.523 -45.332 1.00 84.00 259 HIS A O 1
ATOM 2056 N N . TRP A 1 260 ? -35.599 -30.561 -45.831 1.00 86.31 260 TRP A N 1
ATOM 2057 C CA . TRP A 1 260 ? -36.916 -31.197 -45.869 1.00 86.31 260 TRP A CA 1
ATOM 2058 C C . TRP A 1 260 ? -37.682 -31.124 -44.540 1.00 86.31 260 TRP A C 1
ATOM 2060 O O . TRP A 1 260 ? -38.897 -30.958 -44.553 1.00 86.31 260 TRP A O 1
ATOM 2070 N N . ILE A 1 261 ? -36.997 -31.163 -43.389 1.00 83.44 261 ILE A N 1
ATOM 2071 C CA . ILE A 1 261 ? -37.642 -30.980 -42.074 1.00 83.44 261 ILE A CA 1
ATOM 2072 C C . ILE A 1 261 ? -38.162 -29.550 -41.950 1.00 83.44 261 ILE A C 1
ATOM 2074 O O . ILE A 1 261 ? -39.245 -29.316 -41.418 1.00 83.44 261 ILE A O 1
ATOM 2078 N N . ARG A 1 262 ? -37.394 -28.590 -42.469 1.00 87.19 262 ARG A N 1
ATOM 2079 C CA . ARG A 1 262 ? -37.772 -27.178 -42.473 1.00 87.19 262 ARG A CA 1
ATOM 2080 C C . ARG A 1 262 ? -39.011 -26.933 -43.337 1.00 87.19 262 ARG A C 1
ATOM 2082 O O . ARG A 1 262 ? -39.890 -26.198 -42.910 1.00 87.19 262 ARG A O 1
ATOM 2089 N N . MET A 1 263 ? -39.095 -27.607 -44.487 1.00 88.19 263 MET A N 1
ATOM 2090 C CA . MET A 1 263 ? -40.266 -27.572 -45.371 1.00 88.19 263 MET A CA 1
ATOM 2091 C C . MET A 1 263 ? -41.491 -28.234 -44.723 1.00 88.19 263 MET A C 1
ATOM 2093 O O . MET A 1 263 ? -42.575 -27.673 -44.758 1.00 88.19 263 MET A O 1
ATOM 2097 N N . ARG A 1 264 ? -41.319 -29.380 -44.047 1.00 89.44 264 ARG A N 1
ATOM 2098 C CA . ARG A 1 264 ? -42.414 -30.097 -43.362 1.00 89.44 264 ARG A CA 1
ATOM 2099 C C . ARG A 1 264 ? -42.996 -29.340 -42.162 1.00 89.44 264 ARG A C 1
ATOM 2101 O O . ARG A 1 264 ? -44.120 -29.608 -41.764 1.00 89.44 264 ARG A O 1
ATOM 2108 N N . THR A 1 265 ? -42.215 -28.449 -41.558 1.00 86.81 265 THR A N 1
ATOM 2109 C CA . THR A 1 265 ? -42.588 -27.703 -40.344 1.00 86.81 265 THR A CA 1
ATOM 2110 C C . THR A 1 265 ? -42.880 -26.229 -40.623 1.00 86.81 265 THR A C 1
ATOM 2112 O O . THR A 1 265 ? -42.943 -25.448 -39.680 1.00 86.81 265 THR A O 1
ATOM 2115 N N . ASP A 1 266 ? -42.996 -25.834 -41.893 1.00 86.69 266 ASP A N 1
ATOM 2116 C CA . ASP A 1 266 ? -43.187 -24.445 -42.328 1.00 86.69 266 ASP A CA 1
ATOM 2117 C C . ASP A 1 266 ? -42.268 -23.440 -41.602 1.00 86.69 266 ASP A C 1
ATOM 2119 O O . ASP A 1 266 ? -42.682 -22.442 -41.017 1.00 86.69 266 ASP A O 1
ATOM 2123 N N . ASN A 1 267 ? -40.970 -23.759 -41.541 1.00 83.12 267 ASN A N 1
ATOM 2124 C CA . ASN A 1 267 ? -39.950 -22.947 -40.864 1.00 83.12 267 ASN A CA 1
ATOM 2125 C C . ASN A 1 267 ? -40.190 -22.655 -39.363 1.00 83.12 267 ASN A C 1
ATOM 2127 O O . ASN A 1 267 ? -39.473 -21.818 -38.795 1.00 83.12 267 ASN A O 1
ATOM 2131 N N . THR A 1 268 ? -41.118 -23.342 -38.690 1.00 84.25 268 THR A N 1
ATOM 2132 C CA . THR A 1 268 ? -41.323 -23.207 -37.234 1.00 84.25 268 THR A CA 1
ATOM 2133 C C . THR A 1 268 ? -40.106 -23.713 -36.452 1.00 84.25 268 THR A C 1
ATOM 2135 O O . THR A 1 268 ? -39.636 -23.056 -35.520 1.00 84.25 268 THR A O 1
ATOM 2138 N N . ILE A 1 269 ? -39.493 -24.823 -36.882 1.00 78.00 269 ILE A N 1
ATOM 2139 C CA . ILE A 1 269 ? -38.264 -25.363 -36.283 1.00 78.00 269 ILE A CA 1
ATOM 2140 C C . ILE A 1 269 ? -37.037 -24.863 -37.062 1.00 78.00 269 ILE A C 1
ATOM 2142 O O . ILE A 1 269 ? -36.660 -25.399 -38.105 1.00 78.00 269 ILE A O 1
ATOM 2146 N N . ARG A 1 270 ? -36.370 -23.826 -36.532 1.00 71.88 270 ARG A N 1
ATOM 2147 C CA . ARG A 1 270 ? -35.232 -23.147 -37.197 1.00 71.88 270 ARG A CA 1
ATOM 2148 C C . ARG A 1 270 ? -33.846 -23.635 -36.779 1.00 71.88 270 ARG A C 1
ATOM 2150 O O . ARG A 1 270 ? -32.873 -23.438 -37.509 1.00 71.88 270 ARG A O 1
ATOM 2157 N N . TYR A 1 271 ? -33.719 -24.263 -35.613 1.00 71.12 271 TYR A N 1
ATOM 2158 C CA . TYR A 1 271 ? -32.437 -24.727 -35.079 1.00 71.12 271 TYR A CA 1
ATOM 2159 C C . TYR A 1 271 ? -32.521 -26.169 -34.586 1.00 71.12 271 TYR A C 1
ATOM 2161 O O . TYR A 1 271 ? -33.513 -26.599 -34.008 1.00 71.12 271 TYR A O 1
ATOM 2169 N N . ASN A 1 272 ? -31.460 -26.942 -34.826 1.00 73.50 272 ASN A N 1
ATOM 2170 C CA . ASN A 1 272 ? -31.358 -28.288 -34.279 1.00 73.50 272 ASN A CA 1
ATOM 2171 C C . ASN A 1 272 ? -31.185 -28.153 -32.758 1.00 73.50 272 ASN A C 1
ATOM 2173 O O . ASN A 1 272 ? -30.222 -27.529 -32.320 1.00 73.50 272 ASN A O 1
ATOM 2177 N N . ALA A 1 273 ? -32.076 -28.730 -31.950 1.00 66.75 273 ALA A N 1
ATOM 2178 C CA . ALA A 1 273 ? -31.975 -28.679 -30.486 1.00 66.75 273 ALA A CA 1
ATOM 2179 C C . ALA A 1 273 ? -30.644 -29.263 -29.956 1.00 66.75 273 ALA A C 1
ATOM 2181 O O . ALA A 1 273 ? -30.163 -28.887 -28.889 1.00 66.75 273 ALA A O 1
ATOM 2182 N N . LYS A 1 274 ? -29.990 -30.139 -30.733 1.00 65.38 274 LYS A N 1
ATOM 2183 C CA . LYS A 1 274 ? -28.658 -30.695 -30.441 1.00 65.38 274 LYS A CA 1
ATOM 2184 C C . LYS A 1 274 ? -27.496 -29.806 -30.934 1.00 65.38 274 LYS A C 1
ATOM 2186 O O . LYS A 1 274 ? -26.336 -30.145 -30.692 1.00 65.38 274 LYS A O 1
ATOM 2191 N N . ARG A 1 275 ? -27.767 -28.676 -31.604 1.00 66.62 275 ARG A N 1
ATOM 2192 C CA . ARG A 1 275 ? -26.772 -27.693 -32.082 1.00 66.62 275 ARG A CA 1
ATOM 2193 C C . ARG A 1 275 ? -26.128 -27.001 -30.880 1.00 66.62 275 ARG A C 1
ATOM 2195 O O . ARG A 1 275 ? -26.788 -26.250 -30.167 1.00 66.62 275 ARG A O 1
ATOM 2202 N N . ARG A 1 276 ? -24.831 -27.219 -30.640 1.00 63.41 276 ARG A N 1
ATOM 2203 C CA . ARG A 1 276 ? -24.103 -26.565 -29.535 1.00 63.41 276 ARG A CA 1
ATOM 2204 C C . ARG A 1 276 ? -23.196 -25.453 -30.061 1.00 63.41 276 ARG A C 1
ATOM 2206 O O . ARG A 1 276 ? -22.298 -25.693 -30.867 1.00 63.41 276 ARG A O 1
ATOM 2213 N N . HIS A 1 277 ? -23.407 -24.227 -29.578 1.00 60.50 277 HIS A N 1
ATOM 2214 C CA . HIS A 1 277 ? -22.536 -23.085 -29.867 1.00 60.50 277 HIS A CA 1
ATOM 2215 C C . HIS A 1 277 ? -21.237 -23.190 -29.065 1.00 60.50 277 HIS A C 1
ATOM 2217 O O . HIS A 1 277 ? -21.145 -22.705 -27.946 1.00 60.50 277 HIS A O 1
ATOM 2223 N N . TRP A 1 278 ? -20.217 -23.798 -29.665 1.00 58.62 278 TRP A N 1
ATOM 2224 C CA . TRP A 1 278 ? -18.897 -24.019 -29.063 1.00 58.62 278 TRP A CA 1
ATOM 2225 C C . TRP A 1 278 ? -18.102 -22.735 -28.754 1.00 58.62 278 TRP A C 1
ATOM 2227 O O . TRP A 1 278 ? -17.099 -22.810 -28.050 1.00 58.62 278 TRP A O 1
ATOM 2237 N N . ARG A 1 279 ? -18.529 -21.569 -29.270 1.00 53.91 279 ARG A N 1
ATOM 2238 C CA . ARG A 1 279 ? -17.948 -20.250 -28.945 1.00 53.91 279 ARG A CA 1
ATOM 2239 C C . ARG A 1 279 ? -18.553 -19.589 -27.703 1.00 53.91 279 ARG A C 1
ATOM 2241 O O . ARG A 1 279 ? -17.929 -18.697 -27.149 1.00 53.91 279 ARG A O 1
ATOM 2248 N N . ARG A 1 280 ? -19.738 -20.014 -27.252 1.00 53.97 280 ARG A N 1
ATOM 2249 C CA . ARG A 1 280 ? -20.268 -19.626 -25.937 1.00 53.97 280 ARG A CA 1
ATOM 2250 C C . ARG A 1 280 ? -19.804 -20.691 -24.950 1.00 53.97 280 ARG A C 1
ATOM 2252 O O . ARG A 1 280 ? -19.862 -21.872 -25.275 1.00 53.97 280 ARG A O 1
ATOM 2259 N N . THR A 1 281 ? -19.315 -20.273 -23.793 1.00 48.69 281 THR A N 1
ATOM 2260 C CA . THR A 1 281 ? -18.681 -21.006 -22.673 1.00 48.69 281 THR A CA 1
ATOM 2261 C C . THR A 1 281 ? -19.526 -22.144 -22.049 1.00 48.69 281 THR A C 1
ATOM 2263 O O . THR A 1 281 ? -19.570 -22.313 -20.842 1.00 48.69 281 THR A O 1
ATOM 2266 N N . LYS A 1 282 ? -20.212 -22.960 -22.861 1.00 48.28 282 LYS A N 1
ATOM 2267 C CA . LYS A 1 282 ? -21.205 -23.979 -22.469 1.00 48.28 282 LYS A CA 1
ATOM 2268 C C . LYS A 1 282 ? -20.762 -25.419 -22.745 1.00 48.28 282 LYS A C 1
ATOM 2270 O O . LYS A 1 282 ? -21.590 -26.311 -22.947 1.00 48.28 282 LYS A O 1
ATOM 2275 N N . LEU A 1 283 ? -19.462 -25.664 -22.815 1.00 54.66 283 LEU A N 1
ATOM 2276 C CA . LEU A 1 283 ? -18.948 -27.021 -22.708 1.00 54.66 283 LEU A CA 1
ATOM 2277 C C . LEU A 1 283 ? -18.387 -27.117 -21.293 1.00 54.66 283 LEU A C 1
ATOM 2279 O O . LEU A 1 283 ? -17.232 -26.772 -21.090 1.00 54.66 283 LEU A O 1
ATOM 2283 N N . GLY A 1 284 ? -19.253 -27.452 -20.330 1.00 55.78 284 GLY A N 1
ATOM 2284 C CA . GLY A 1 284 ? -18.844 -27.756 -18.958 1.00 55.78 284 GLY A CA 1
ATOM 2285 C C . GLY A 1 284 ? -17.917 -28.962 -19.001 1.00 55.78 284 GLY A C 1
ATOM 2286 O O . GLY A 1 284 ? -18.383 -30.093 -19.134 1.00 55.78 284 GLY A O 1
ATOM 2287 N N . PHE A 1 285 ? -16.623 -28.676 -19.058 1.00 57.34 285 PHE A N 1
ATOM 2288 C CA . PHE A 1 285 ? -15.539 -29.640 -19.002 1.00 57.34 285 PHE A CA 1
ATOM 2289 C C . PHE A 1 285 ? -14.940 -29.619 -17.610 1.00 57.34 285 PHE A C 1
ATOM 2291 O O . PHE A 1 285 ? -14.920 -28.516 -17.020 1.00 57.34 285 PHE A O 1
#

InterPro domains:
  IPR000077 Large ribosomal subunit protein eL39 [PF00832] (243-283)
  IPR000537 UbiA prenyltransferase [PF01040] (54-115)
  IPR020083 Large ribosomal subunit protein eL39, conserved site [PS00051] 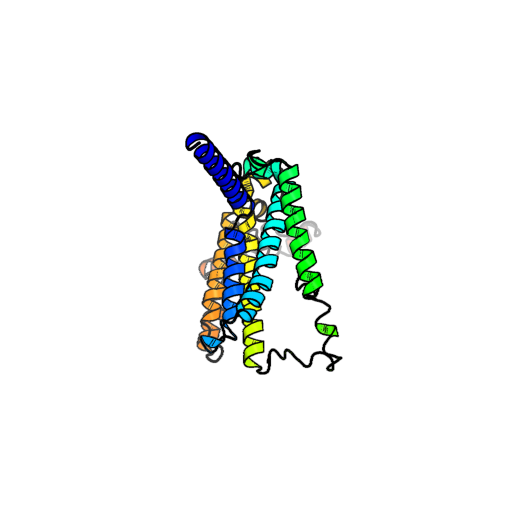(264-280)
  IPR023626 Large ribosomal subunit protein eL39 domain superfamily [G3DSA:1.10.1620.10] (236-285)
  IPR023626 Large ribosomal subunit protein eL39 domain superfamily [SSF48662] (237-284)
  IPR044878 UbiA prenyltransferase superfamily [G3DSA:1.10.357.140] (18-132)

Solvent-accessible surface area (backbone atoms only — not comparable to full-atom values): 16622 Å² total; per-residue (Å²): 111,70,75,59,52,53,54,48,52,53,53,50,51,53,53,51,51,41,48,49,56,47,45,43,57,82,78,44,49,66,56,54,53,48,53,57,56,58,65,49,69,81,56,85,52,80,80,57,76,36,75,66,47,56,51,53,52,46,67,54,48,53,37,53,54,24,46,41,32,23,54,50,33,49,49,48,69,76,34,34,77,44,31,44,67,52,40,41,86,32,27,62,40,59,57,80,33,52,71,67,57,50,51,51,55,23,51,54,20,46,49,51,31,52,54,49,34,67,77,64,65,55,70,41,85,89,78,34,83,74,52,69,78,68,63,80,78,68,95,80,81,74,93,86,75,78,76,78,79,80,41,74,65,55,54,50,50,52,51,52,49,53,54,54,48,52,53,54,52,55,48,50,64,63,54,66,47,51,75,40,34,66,30,31,55,73,76,67,46,83,43,72,34,58,73,68,32,53,70,52,50,52,49,51,48,50,50,51,51,51,53,52,60,54,57,74,71,54,46,88,87,39,70,68,46,50,51,51,51,50,46,64,70,49,52,81,75,54,75,49,70,69,55,48,51,53,51,51,54,52,54,72,65,44,56,79,69,61,67,66,60,29,63,76,46,73,58,71,66,80,68,45,90,80,53,67,64,84,88,49,97,74,74,90,121

Radius of gyration: 29.69 Å; Cα contacts (8 Å, |Δi|>4): 168; chains: 1; bounding box: 75×66×89 Å

Organism: Cocos nucifera (NCBI:txid13894)

pLDDT: mean 75.31, std 18.41, range [26.38, 97.06]

Sequence (285 aa):
MANQSEGLWAAVAKKLDAFYRFSRPHTVIGTIIGIVSVSLLPVQSIADFSPTYFMGLLKALVPAVCMNIYVVGLNQLFDIEIDKVNKPRLPLASGEFSLGTGIVLVLAAAIVVYVSDIHFAFASPFLGAEVVELKFKNRKLYNGVEVQVSSPIRCLAHQLFSWKCIFYQSVIALFKDIPDVDGDRYFGIQSFSVRLGQEKVVGHGLLASILWFRAQSIDLRNKASITSFYMFIWKPSHKTFRIKKKLAKKMRQNRPIPHWIRMRTDNTIRYNAKRRHWRRTKLGF